Protein AF-A0A0E9MRH5-F1 (afdb_monomer)

Mean predicted aligned error: 3.76 Å

Structure (mmCIF, N/CA/C/O backbone):
data_AF-A0A0E9MRH5-F1
#
_entry.id   AF-A0A0E9MRH5-F1
#
loop_
_atom_site.group_PDB
_atom_site.id
_atom_site.type_symbol
_atom_site.label_atom_id
_atom_site.label_alt_id
_atom_site.label_comp_id
_atom_site.label_asym_id
_atom_site.label_entity_id
_atom_site.label_seq_id
_atom_site.pdbx_PDB_ins_code
_atom_site.Cartn_x
_atom_site.Cartn_y
_atom_site.Cartn_z
_atom_site.occupancy
_atom_site.B_iso_or_equiv
_atom_site.auth_seq_id
_atom_site.auth_comp_id
_atom_site.auth_asym_id
_atom_site.auth_atom_id
_atom_site.pdbx_PDB_model_num
ATOM 1 N N . MET A 1 1 ? -25.242 -16.483 -14.473 1.00 78.94 1 MET A N 1
ATOM 2 C CA . MET A 1 1 ? -24.548 -15.185 -14.312 1.00 78.94 1 MET A CA 1
ATOM 3 C C . MET A 1 1 ? -24.365 -14.800 -12.841 1.00 78.94 1 MET A C 1
ATOM 5 O O . MET A 1 1 ? -23.229 -14.770 -12.397 1.00 78.94 1 MET A O 1
ATOM 9 N N . ALA A 1 2 ? -25.432 -14.619 -12.047 1.00 89.50 2 ALA A N 1
ATOM 10 C CA . ALA A 1 2 ? -25.318 -14.214 -10.633 1.00 89.50 2 ALA A CA 1
ATOM 11 C C . ALA A 1 2 ? -24.448 -15.148 -9.758 1.00 89.50 2 ALA A C 1
ATOM 13 O O . ALA A 1 2 ? -23.593 -14.675 -9.018 1.00 89.50 2 ALA A O 1
ATOM 14 N N . LYS A 1 3 ? -24.589 -16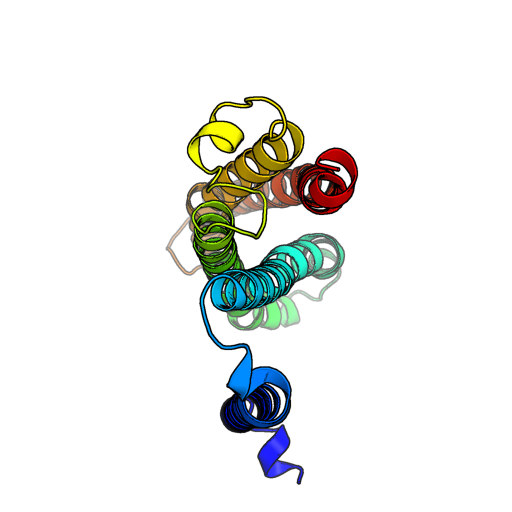.477 -9.906 1.00 92.44 3 LYS A N 1
ATOM 15 C CA . LYS A 1 3 ? -23.774 -17.464 -9.164 1.00 92.44 3 LYS A CA 1
ATOM 16 C C . LYS A 1 3 ? -22.264 -17.346 -9.425 1.00 92.44 3 LYS A C 1
ATOM 18 O O . LYS A 1 3 ? -21.478 -17.647 -8.538 1.00 92.44 3 LYS A O 1
ATOM 23 N N . PHE A 1 4 ? -21.868 -16.922 -10.628 1.00 93.62 4 PHE A N 1
ATOM 24 C CA . PHE A 1 4 ? -20.460 -16.729 -10.978 1.00 93.62 4 PHE A CA 1
ATOM 25 C C . PHE A 1 4 ? -19.898 -15.485 -10.285 1.00 93.62 4 PHE A C 1
ATOM 27 O O . PHE A 1 4 ? -18.922 -15.591 -9.552 1.00 93.62 4 PHE A O 1
ATOM 34 N N . PHE A 1 5 ? -20.561 -14.334 -10.440 1.00 94.06 5 PHE A N 1
ATOM 35 C CA . PHE A 1 5 ? -20.104 -13.072 -9.848 1.00 94.06 5 PHE A CA 1
ATOM 36 C C . PHE A 1 5 ? -20.185 -13.041 -8.315 1.00 94.06 5 PHE A C 1
ATOM 38 O O . PHE A 1 5 ? -19.431 -12.307 -7.685 1.00 94.06 5 PHE A O 1
ATOM 45 N N . ALA A 1 6 ? -21.031 -13.874 -7.702 1.00 92.94 6 ALA A N 1
ATOM 46 C CA . ALA A 1 6 ? -21.035 -14.080 -6.253 1.00 92.94 6 ALA A CA 1
ATOM 47 C C . ALA A 1 6 ? -19.803 -14.860 -5.741 1.00 92.94 6 ALA A C 1
ATOM 49 O O . ALA A 1 6 ? -19.492 -14.810 -4.553 1.00 92.94 6 ALA A O 1
ATOM 50 N N . ASN A 1 7 ? -19.092 -15.584 -6.613 1.00 94.19 7 ASN A N 1
ATOM 51 C CA . ASN A 1 7 ? -17.892 -16.332 -6.259 1.00 94.19 7 ASN A CA 1
ATOM 52 C C . ASN A 1 7 ? -16.637 -15.566 -6.695 1.00 94.19 7 ASN A C 1
ATOM 54 O O . ASN A 1 7 ? -16.142 -15.731 -7.810 1.00 94.19 7 ASN A O 1
ATOM 58 N N . LEU A 1 8 ? -16.076 -14.777 -5.776 1.00 92.00 8 LEU A N 1
ATOM 59 C CA . LEU A 1 8 ? -14.877 -13.978 -6.038 1.00 92.00 8 LEU A CA 1
ATOM 60 C C . LEU A 1 8 ? -13.698 -14.815 -6.565 1.00 92.00 8 LEU A C 1
ATOM 62 O O . LEU A 1 8 ? -12.973 -14.353 -7.439 1.00 92.00 8 LEU A O 1
ATOM 66 N N . LYS A 1 9 ? -13.516 -16.056 -6.093 1.00 94.12 9 LYS A N 1
ATOM 67 C CA . LYS A 1 9 ? -12.422 -16.924 -6.565 1.00 94.12 9 LYS A CA 1
ATOM 68 C C . LYS A 1 9 ? -12.591 -17.279 -8.040 1.00 94.12 9 LYS A C 1
ATOM 70 O O . LYS A 1 9 ? -11.617 -17.252 -8.784 1.00 94.12 9 LYS A O 1
ATOM 75 N N . ALA A 1 10 ? -13.820 -17.578 -8.460 1.00 94.94 10 ALA A N 1
ATOM 76 C CA . ALA A 1 10 ? -14.126 -17.856 -9.859 1.00 94.94 10 ALA A CA 1
ATOM 77 C C . ALA A 1 10 ? -13.921 -16.611 -10.734 1.00 94.94 10 ALA A C 1
ATOM 79 O O . ALA A 1 10 ? -13.324 -16.712 -11.804 1.00 94.94 10 ALA A O 1
ATOM 80 N N . VAL A 1 11 ? -14.349 -15.438 -10.254 1.00 96.44 11 VAL A N 1
ATOM 81 C CA . VAL A 1 11 ? -14.124 -14.157 -10.943 1.00 96.44 11 VAL A CA 1
ATOM 82 C C . VAL A 1 11 ? -12.631 -13.892 -11.117 1.00 96.44 11 VAL A C 1
ATOM 84 O O . VAL A 1 11 ? -12.191 -13.638 -12.232 1.00 96.44 11 VAL A O 1
ATOM 87 N N . ILE A 1 12 ? -11.836 -14.019 -10.050 1.00 94.88 12 ILE A N 1
ATOM 88 C CA . ILE A 1 12 ? -10.380 -13.834 -10.109 1.00 94.88 12 ILE A CA 1
ATOM 89 C C . ILE A 1 12 ? -9.740 -14.842 -11.066 1.00 94.88 12 ILE A C 1
ATOM 91 O O . ILE A 1 12 ? -8.911 -14.445 -11.880 1.00 94.88 12 ILE A O 1
ATOM 95 N N . ALA A 1 13 ? -10.129 -16.119 -11.015 1.00 95.75 13 ALA A N 1
ATOM 96 C CA . ALA A 1 13 ? -9.582 -17.141 -11.904 1.00 95.75 13 ALA A CA 1
ATOM 97 C C . ALA A 1 13 ? -9.816 -16.791 -13.381 1.00 95.75 13 ALA A C 1
ATOM 99 O O . ALA A 1 13 ? -8.880 -16.825 -14.178 1.00 95.75 13 ALA A O 1
ATOM 100 N N . VAL A 1 14 ? -11.036 -16.379 -13.738 1.00 97.12 14 VAL A N 1
ATOM 101 C CA . VAL A 1 14 ? -11.345 -15.926 -15.101 1.00 97.12 14 VAL A CA 1
ATOM 102 C C . VAL A 1 14 ? -10.572 -14.656 -15.451 1.00 97.12 14 VAL A C 1
ATOM 104 O O . VAL A 1 14 ? -10.021 -14.584 -16.543 1.00 97.12 14 VAL A O 1
ATOM 107 N N . SER A 1 15 ? -10.455 -13.687 -14.540 1.00 95.94 15 SER A N 1
ATOM 108 C CA . SER A 1 15 ? -9.651 -12.478 -14.769 1.00 95.94 15 SER A CA 1
ATOM 109 C C . SER A 1 15 ? -8.179 -12.795 -15.045 1.00 95.94 15 SER A C 1
ATOM 111 O O . SER A 1 15 ? -7.579 -12.173 -15.917 1.00 95.94 15 SER A O 1
ATOM 113 N N . VAL A 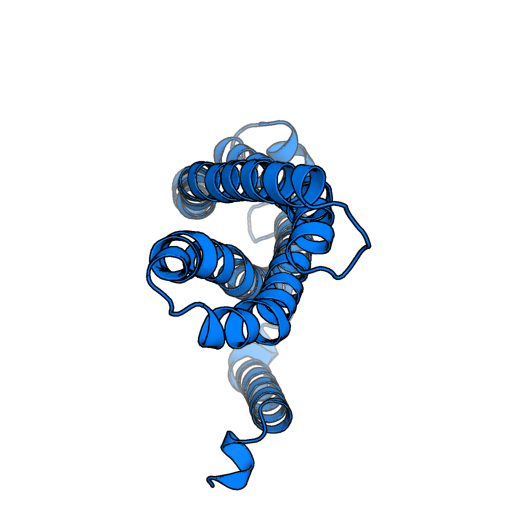1 16 ? -7.595 -13.783 -14.358 1.00 96.31 16 VAL A N 1
ATOM 114 C CA . VAL A 1 16 ? -6.219 -14.237 -14.622 1.00 96.31 16 VAL A CA 1
ATOM 115 C C . VAL A 1 16 ? -6.122 -14.934 -15.978 1.00 96.31 16 VAL A C 1
ATOM 117 O O . VAL A 1 16 ? -5.195 -14.655 -16.730 1.00 96.31 16 VAL A O 1
ATOM 120 N N . VAL A 1 17 ? -7.080 -15.795 -16.335 1.00 97.75 17 VAL A N 1
ATOM 121 C CA . VAL A 1 17 ? -7.110 -16.426 -17.666 1.00 97.75 17 VAL A CA 1
ATOM 122 C C . VAL A 1 17 ? -7.213 -15.369 -18.767 1.00 97.75 17 VAL A C 1
ATOM 124 O O . VAL A 1 17 ? -6.467 -15.428 -19.739 1.00 97.75 17 VAL A O 1
ATOM 127 N N . LEU A 1 18 ? -8.078 -14.366 -18.601 1.00 97.69 18 LEU A N 1
ATOM 128 C CA . LEU A 1 18 ? -8.201 -13.249 -19.537 1.00 97.69 18 LEU A CA 1
ATOM 129 C C . LEU A 1 18 ? -6.902 -12.446 -19.640 1.00 97.69 18 LEU A C 1
ATOM 131 O O . LEU A 1 18 ? -6.487 -12.126 -20.750 1.00 97.69 18 LEU A O 1
ATOM 135 N N . LEU A 1 19 ? -6.231 -12.170 -18.518 1.00 96.00 19 LEU A N 1
ATOM 136 C CA . LEU A 1 19 ? -4.913 -11.534 -18.516 1.00 96.00 19 LEU A CA 1
ATOM 137 C C . LEU A 1 19 ? -3.907 -12.351 -19.338 1.00 96.00 19 LEU A C 1
ATOM 139 O O . LEU A 1 19 ? -3.249 -11.796 -20.212 1.00 96.00 19 LEU A O 1
ATOM 143 N N . VAL A 1 20 ? -3.825 -13.664 -19.108 1.00 95.88 20 VAL A N 1
ATOM 144 C CA . VAL A 1 20 ? -2.933 -14.565 -19.853 1.00 95.88 20 VAL A CA 1
ATOM 145 C C . VAL A 1 20 ? -3.262 -14.548 -21.348 1.00 95.88 20 VAL A C 1
ATOM 147 O O . VAL A 1 20 ? -2.357 -14.413 -22.167 1.00 95.88 20 VAL A O 1
ATOM 150 N N . ILE A 1 21 ? -4.541 -14.609 -21.724 1.00 97.50 21 ILE A N 1
ATOM 151 C CA . ILE A 1 21 ?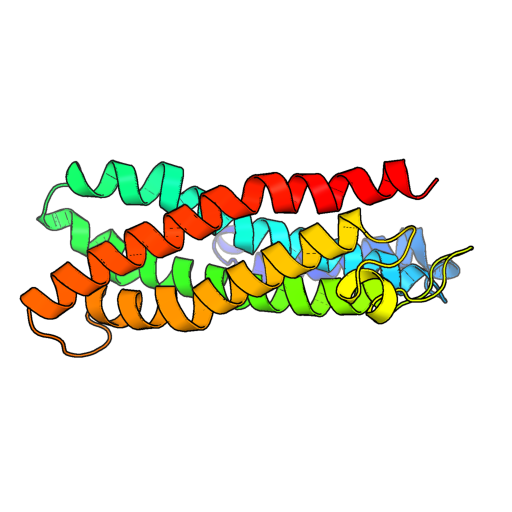 -4.968 -14.520 -23.127 1.00 97.50 21 ILE A CA 1
ATOM 152 C C . ILE A 1 21 ? -4.519 -13.194 -23.743 1.00 97.50 21 ILE A C 1
ATOM 154 O O . ILE A 1 21 ? -3.888 -13.207 -24.795 1.00 97.50 21 ILE A O 1
ATOM 158 N N . VAL A 1 22 ? -4.786 -12.059 -23.093 1.00 96.12 22 VAL A N 1
ATOM 159 C CA . VAL A 1 22 ? -4.359 -10.732 -23.572 1.00 96.12 22 VAL A CA 1
ATOM 160 C C . VAL A 1 22 ? -2.846 -10.691 -23.764 1.00 96.12 22 VAL A C 1
ATOM 162 O O . VAL A 1 22 ? -2.365 -10.237 -24.801 1.00 96.12 22 VAL A O 1
ATOM 165 N N . MET A 1 23 ? -2.095 -11.218 -22.798 1.00 94.81 23 MET A N 1
ATOM 166 C CA . MET A 1 23 ? -0.644 -11.301 -22.864 1.00 94.81 23 MET A CA 1
ATOM 167 C C . MET A 1 23 ? -0.186 -12.112 -24.090 1.00 94.81 23 MET A C 1
ATOM 169 O O . MET A 1 23 ? 0.590 -11.599 -24.891 1.00 94.81 23 MET A O 1
ATOM 173 N N . PHE A 1 24 ? -0.678 -13.335 -24.297 1.00 94.94 24 PHE A N 1
ATOM 174 C CA . PHE A 1 24 ? -0.247 -14.177 -25.423 1.00 94.94 24 PHE A CA 1
ATOM 175 C C . PHE A 1 24 ? -0.773 -13.709 -26.784 1.00 94.94 24 PHE A C 1
ATOM 177 O O . PHE A 1 24 ? -0.086 -13.866 -27.789 1.00 94.94 24 PHE A O 1
ATOM 184 N N . VAL A 1 25 ? -1.965 -13.121 -26.850 1.00 96.56 25 VAL A N 1
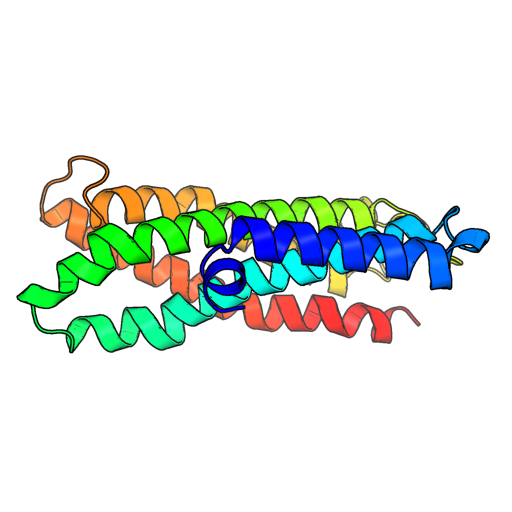ATOM 185 C CA . VAL A 1 25 ? -2.542 -12.648 -28.116 1.00 96.56 25 VAL A CA 1
ATOM 186 C C . VAL A 1 25 ? -1.869 -11.357 -28.576 1.00 96.56 25 VAL A C 1
ATOM 188 O O . VAL A 1 25 ? -1.550 -11.232 -29.755 1.00 96.56 25 VAL A O 1
ATOM 191 N N . LEU A 1 26 ? -1.625 -10.409 -27.665 1.00 94.94 26 LEU A N 1
ATOM 192 C CA . LEU A 1 26 ? -1.123 -9.079 -28.027 1.00 94.94 26 LEU A CA 1
ATOM 193 C C . LEU A 1 26 ? 0.392 -8.931 -27.875 1.00 94.94 26 LEU A C 1
ATOM 195 O O . LEU A 1 26 ? 0.993 -8.120 -28.574 1.00 94.94 26 LEU A O 1
ATOM 199 N N . HIS A 1 27 ? 1.022 -9.678 -26.964 1.00 93.62 27 HIS A N 1
ATOM 200 C CA . HIS A 1 27 ? 2.423 -9.468 -26.590 1.00 93.62 27 HIS A CA 1
ATOM 201 C C . HIS A 1 27 ? 3.334 -10.680 -26.829 1.00 93.62 27 HIS A C 1
ATOM 203 O O . HIS A 1 27 ? 4.509 -10.582 -26.486 1.00 93.62 27 HIS A O 1
ATOM 209 N N . ARG A 1 28 ? 2.851 -11.795 -27.409 1.00 92.44 28 ARG A N 1
ATOM 210 C CA . ARG A 1 28 ? 3.623 -13.052 -27.597 1.00 92.44 28 ARG A CA 1
ATOM 211 C C . ARG A 1 28 ? 5.073 -12.842 -28.026 1.00 92.44 28 ARG A C 1
ATOM 213 O O . ARG A 1 28 ? 5.986 -13.284 -27.340 1.00 92.44 28 ARG A O 1
ATOM 220 N N . ASP A 1 29 ? 5.285 -12.116 -29.118 1.00 91.75 29 ASP A N 1
ATOM 221 C CA . ASP A 1 29 ? 6.609 -11.958 -29.732 1.00 91.75 29 ASP A CA 1
ATOM 222 C C . ASP A 1 29 ? 7.482 -10.926 -28.986 1.00 91.75 29 ASP A C 1
ATOM 224 O O . ASP A 1 29 ? 8.626 -10.673 -29.357 1.00 91.75 29 ASP A O 1
ATOM 228 N N . LYS A 1 30 ? 6.933 -10.304 -27.935 1.00 89.50 30 LYS A N 1
ATOM 229 C CA . LYS A 1 30 ? 7.586 -9.324 -27.064 1.00 89.50 30 LYS A CA 1
ATOM 230 C C . LYS A 1 30 ? 7.847 -9.861 -25.656 1.00 89.50 30 LYS A C 1
ATOM 232 O O . LYS A 1 30 ? 8.431 -9.131 -24.872 1.00 89.50 30 LYS A O 1
ATOM 237 N N . MET A 1 31 ? 7.462 -11.099 -25.323 1.00 89.12 31 MET A N 1
ATOM 238 C CA . MET A 1 31 ? 7.651 -11.715 -23.992 1.00 89.12 31 MET A CA 1
ATOM 239 C C . MET A 1 31 ? 9.102 -12.130 -23.692 1.00 89.12 31 MET A C 1
ATOM 241 O O . MET A 1 31 ? 9.379 -13.242 -23.242 1.00 89.12 31 MET A O 1
ATOM 245 N N . VAL A 1 32 ? 10.056 -11.244 -23.945 1.00 84.38 32 VAL A N 1
ATOM 246 C CA . VAL A 1 32 ? 11.488 -11.474 -23.743 1.00 84.38 32 VAL A CA 1
ATOM 247 C C . VAL A 1 32 ? 12.114 -10.258 -23.068 1.00 84.38 32 VAL A C 1
ATOM 249 O O . VAL A 1 32 ? 11.552 -9.167 -23.106 1.00 84.38 32 VAL A O 1
ATOM 252 N N . GLY A 1 33 ? 13.272 -10.450 -22.432 1.00 83.31 33 GLY A N 1
ATOM 253 C CA . GLY A 1 33 ? 14.055 -9.357 -21.853 1.00 83.31 33 GLY A CA 1
ATOM 254 C C . GLY A 1 33 ? 13.269 -8.475 -20.875 1.00 83.31 33 GLY A C 1
ATOM 255 O O . GLY A 1 33 ? 12.782 -8.940 -19.843 1.00 83.31 33 GLY A O 1
ATOM 256 N N . ASP A 1 34 ? 13.162 -7.193 -21.213 1.00 83.69 34 ASP A N 1
ATOM 257 C CA . ASP A 1 34 ? 12.590 -6.111 -20.407 1.00 83.69 34 ASP A CA 1
ATOM 258 C C . ASP A 1 34 ? 11.063 -6.176 -20.238 1.00 83.69 34 ASP A C 1
ATOM 260 O O . ASP A 1 34 ? 10.510 -5.510 -19.359 1.00 83.69 34 ASP A O 1
ATOM 264 N N . TYR A 1 35 ? 10.369 -7.028 -20.997 1.00 89.94 35 TYR A N 1
ATOM 265 C CA . TYR A 1 35 ? 8.936 -7.280 -20.827 1.00 89.94 35 TYR A CA 1
ATOM 266 C C . TYR A 1 35 ? 8.561 -7.619 -19.383 1.00 89.94 35 TYR A C 1
ATOM 268 O O . TYR A 1 35 ? 7.574 -7.117 -18.836 1.00 89.94 35 TYR A O 1
ATOM 276 N N . TRP A 1 36 ? 9.376 -8.456 -18.742 1.00 89.19 36 TRP A N 1
ATOM 277 C CA . TRP A 1 36 ? 9.108 -8.929 -17.391 1.00 89.19 36 TRP A CA 1
ATOM 278 C C . TRP A 1 36 ? 9.200 -7.806 -16.360 1.00 89.19 36 TRP A C 1
ATOM 280 O O . TRP A 1 36 ? 8.412 -7.801 -15.417 1.00 89.19 36 TRP A O 1
ATOM 290 N N . ARG A 1 37 ? 10.047 -6.791 -16.578 1.00 92.50 37 ARG A N 1
ATOM 291 C CA . ARG A 1 37 ? 10.052 -5.578 -15.748 1.00 92.50 37 ARG A CA 1
ATOM 292 C C . ARG A 1 37 ? 8.696 -4.873 -15.797 1.00 92.50 37 ARG A C 1
ATOM 294 O O . ARG A 1 37 ? 8.150 -4.546 -14.746 1.00 92.50 37 ARG A O 1
ATOM 301 N N . SER A 1 38 ? 8.132 -4.665 -16.989 1.00 92.19 38 SER A N 1
ATOM 302 C CA . SER A 1 38 ? 6.803 -4.048 -17.150 1.00 92.19 38 SER A CA 1
ATOM 303 C C . SER A 1 38 ? 5.701 -4.871 -16.492 1.00 92.19 38 SER A C 1
ATOM 305 O O . SER A 1 38 ? 4.804 -4.317 -15.858 1.00 92.19 38 SER A O 1
ATOM 307 N N . PHE A 1 39 ? 5.783 -6.198 -16.590 1.00 94.00 39 PHE A N 1
ATOM 308 C CA . PHE A 1 39 ? 4.852 -7.090 -15.907 1.00 94.00 39 PHE A CA 1
ATOM 309 C C . PHE A 1 39 ? 4.944 -6.954 -14.379 1.00 94.00 39 PHE A C 1
ATOM 311 O O . PHE A 1 39 ? 3.922 -6.803 -13.710 1.00 94.00 39 PHE A O 1
ATOM 318 N N . PHE A 1 40 ? 6.152 -6.918 -13.811 1.00 96.00 40 PHE A N 1
ATOM 319 C CA . PHE A 1 40 ? 6.330 -6.679 -12.376 1.00 96.00 40 PHE A CA 1
ATOM 320 C C . PHE A 1 40 ? 5.925 -5.266 -11.952 1.00 96.00 40 PHE A C 1
ATOM 322 O O . PHE A 1 40 ? 5.395 -5.108 -10.855 1.00 96.00 40 PHE A O 1
ATOM 329 N N . LEU A 1 41 ? 6.080 -4.256 -12.813 1.00 95.44 41 LEU A N 1
ATOM 330 C CA . LEU A 1 41 ? 5.558 -2.911 -12.566 1.00 95.44 41 LEU A CA 1
ATOM 331 C C . LEU A 1 41 ? 4.028 -2.914 -12.507 1.00 95.44 41 LEU A C 1
ATOM 333 O O . LEU A 1 41 ? 3.448 -2.306 -11.611 1.00 95.44 41 LEU A O 1
ATOM 337 N N . PHE A 1 42 ? 3.365 -3.649 -13.397 1.00 96.69 42 PHE A N 1
ATOM 338 C CA . PHE A 1 42 ? 1.923 -3.869 -13.318 1.00 96.69 42 PHE A CA 1
ATOM 339 C C . PHE A 1 42 ? 1.524 -4.530 -11.988 1.00 96.69 42 PHE A C 1
ATOM 341 O O . PHE A 1 42 ? 0.630 -4.035 -11.298 1.00 96.69 42 PHE A O 1
ATOM 348 N N . LEU A 1 43 ? 2.222 -5.593 -11.571 1.00 97.88 43 LEU A N 1
ATOM 349 C CA . LEU A 1 43 ? 1.970 -6.240 -10.278 1.00 97.88 43 LEU A CA 1
ATOM 350 C C . LEU A 1 43 ? 2.243 -5.310 -9.087 1.00 97.88 43 LEU A C 1
ATOM 352 O O . LEU A 1 43 ? 1.519 -5.373 -8.091 1.00 97.88 43 LEU A O 1
ATOM 356 N N . HIS A 1 44 ? 3.253 -4.447 -9.191 1.00 98.31 44 HIS A N 1
ATOM 357 C CA . HIS A 1 44 ? 3.571 -3.425 -8.200 1.00 98.31 44 HIS A CA 1
ATOM 358 C C . HIS A 1 44 ? 2.442 -2.410 -8.061 1.00 98.31 44 HIS A C 1
ATOM 360 O O . HIS A 1 44 ? 2.010 -2.131 -6.944 1.00 98.31 44 HIS A O 1
ATOM 366 N N . VAL A 1 45 ? 1.897 -1.925 -9.179 1.00 98.12 45 VAL A N 1
ATOM 367 C CA . VAL A 1 45 ? 0.746 -1.015 -9.181 1.00 98.12 45 VAL A CA 1
ATOM 368 C C . VAL A 1 45 ? -0.479 -1.683 -8.556 1.00 98.12 45 VAL A C 1
ATOM 370 O O . VAL A 1 45 ? -1.118 -1.079 -7.696 1.00 98.12 45 VAL A O 1
ATOM 373 N N . LEU A 1 46 ? -0.780 -2.940 -8.901 1.00 97.94 46 LEU A N 1
ATOM 374 C CA . LEU A 1 46 ? -1.881 -3.684 -8.272 1.00 97.94 46 LEU A CA 1
ATOM 375 C C . LEU A 1 46 ? -1.706 -3.814 -6.752 1.00 97.94 46 LEU A C 1
ATOM 377 O O . LEU A 1 46 ? -2.656 -3.604 -5.994 1.00 97.94 46 LEU A O 1
ATOM 381 N N . GLY A 1 47 ? -0.487 -4.121 -6.301 1.00 98.44 47 GLY A N 1
ATOM 382 C CA . GLY A 1 47 ? -0.138 -4.142 -4.882 1.00 98.44 47 GLY A CA 1
ATOM 383 C C . GLY A 1 47 ? -0.339 -2.792 -4.209 1.00 98.44 47 GLY A C 1
ATOM 384 O O . GLY A 1 47 ? -0.976 -2.716 -3.157 1.00 98.44 47 GLY A O 1
ATOM 385 N N . GLY A 1 48 ? 0.172 -1.731 -4.836 1.00 98.44 48 GLY A N 1
ATOM 386 C CA . GLY A 1 48 ? 0.088 -0.365 -4.336 1.00 98.44 48 GLY A CA 1
ATOM 387 C C . GLY A 1 48 ? -1.357 0.101 -4.193 1.00 98.44 48 GLY A C 1
ATOM 388 O O . GLY A 1 48 ? -1.702 0.697 -3.174 1.00 98.44 48 GLY A O 1
ATOM 389 N N . ILE A 1 49 ? -2.225 -0.248 -5.151 1.00 98.50 49 ILE A N 1
ATOM 390 C CA . ILE A 1 49 ? -3.671 0.005 -5.077 1.00 98.50 49 ILE A CA 1
ATOM 391 C C . ILE A 1 49 ? -4.275 -0.701 -3.863 1.00 98.50 49 ILE A C 1
ATOM 393 O O . ILE A 1 49 ? -4.980 -0.064 -3.083 1.00 98.50 49 ILE A O 1
ATOM 397 N N . MET A 1 50 ? -3.987 -1.991 -3.667 1.00 98.44 50 MET A N 1
ATOM 398 C CA . MET A 1 50 ? -4.504 -2.734 -2.514 1.00 98.44 50 MET A CA 1
ATOM 399 C C . MET A 1 50 ? -4.015 -2.126 -1.193 1.00 98.44 50 MET A C 1
ATOM 401 O O . MET A 1 50 ? -4.799 -1.888 -0.275 1.00 98.44 50 MET A O 1
ATOM 405 N N . TRP A 1 51 ? -2.719 -1.837 -1.094 1.00 98.75 51 TRP A N 1
ATOM 406 C CA . TRP A 1 51 ? -2.103 -1.331 0.124 1.00 98.75 51 TRP A CA 1
ATOM 407 C C . TRP A 1 51 ? -2.563 0.088 0.471 1.00 98.75 51 TRP A C 1
ATOM 409 O O . TRP A 1 51 ? -3.120 0.317 1.549 1.00 98.75 51 TRP A O 1
ATOM 419 N N . ILE A 1 52 ? -2.342 1.047 -0.426 1.00 98.62 52 ILE A N 1
ATOM 420 C CA . ILE A 1 52 ? -2.645 2.459 -0.174 1.00 98.62 52 ILE A CA 1
ATOM 421 C C . ILE A 1 52 ? -4.155 2.712 -0.235 1.00 98.62 52 ILE A C 1
ATOM 423 O O . ILE A 1 52 ? -4.671 3.502 0.553 1.00 98.62 52 ILE A O 1
ATOM 427 N N . GLY A 1 53 ? -4.895 1.977 -1.069 1.00 98.62 53 GLY A N 1
ATOM 428 C CA . GLY A 1 53 ? -6.356 2.025 -1.077 1.00 98.62 53 GLY A CA 1
ATOM 429 C C . GLY A 1 53 ? -6.953 1.639 0.277 1.00 98.62 53 GLY A C 1
ATOM 430 O O . GLY A 1 53 ? -7.798 2.363 0.804 1.00 98.62 53 GLY A O 1
ATOM 431 N N . LEU A 1 54 ? -6.464 0.562 0.903 1.00 98.69 54 LEU A N 1
ATOM 432 C CA . LEU A 1 54 ? -6.913 0.168 2.244 1.00 98.69 54 LEU A CA 1
ATOM 433 C C . LEU A 1 54 ? -6.443 1.140 3.332 1.00 98.69 54 LEU A C 1
ATOM 435 O O . LEU A 1 54 ? -7.212 1.440 4.245 1.00 98.69 54 LEU A O 1
ATOM 439 N N . LEU A 1 55 ? -5.231 1.698 3.220 1.00 98.62 55 LEU A N 1
ATOM 440 C CA . LEU A 1 55 ? -4.779 2.780 4.104 1.00 98.62 55 LEU A CA 1
ATOM 441 C C . LEU A 1 55 ? -5.771 3.949 4.098 1.00 98.62 55 LEU A C 1
ATOM 443 O O . LEU A 1 55 ? -6.127 4.474 5.160 1.00 98.62 55 LEU A O 1
ATOM 447 N N . TYR A 1 56 ? -6.221 4.350 2.908 1.00 98.69 56 TYR A N 1
ATOM 448 C CA . TYR A 1 56 ? -7.151 5.459 2.749 1.00 98.69 56 TYR A CA 1
ATOM 449 C C . TYR A 1 56 ? -8.558 5.085 3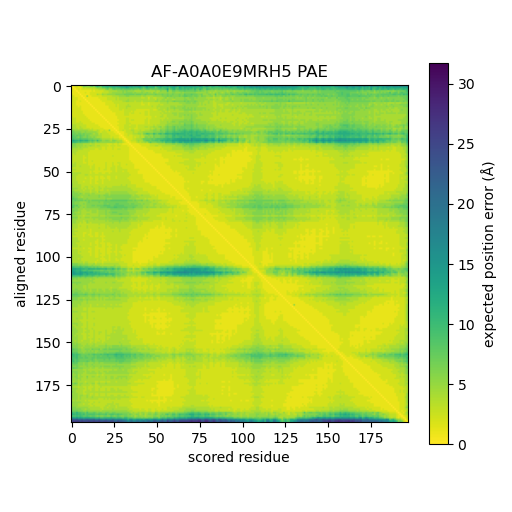.202 1.00 98.69 56 TYR A C 1
ATOM 451 O O . TYR A 1 56 ? -9.186 5.856 3.924 1.00 98.69 56 TYR A O 1
ATOM 459 N N . TYR A 1 57 ? -9.022 3.871 2.917 1.00 98.44 57 TYR A N 1
ATOM 460 C CA . TYR A 1 57 ? -10.258 3.360 3.503 1.00 98.44 57 TYR A CA 1
ATOM 461 C C . TYR A 1 57 ? -10.250 3.475 5.038 1.00 98.44 57 TYR A C 1
ATOM 463 O O . TYR A 1 57 ? -11.189 4.019 5.624 1.00 98.44 57 TYR A O 1
ATOM 471 N N . PHE A 1 58 ? -9.170 3.057 5.706 1.00 97.75 58 PHE A N 1
ATOM 472 C CA . PHE A 1 58 ? -9.091 3.144 7.164 1.00 97.75 58 PHE A CA 1
ATOM 473 C C . PHE A 1 58 ? -9.122 4.579 7.688 1.00 97.75 58 PHE A C 1
ATOM 475 O O . PHE A 1 58 ? -9.796 4.837 8.688 1.00 97.75 58 PHE A O 1
ATOM 482 N N . ASN A 1 59 ? -8.396 5.503 7.058 1.00 98.31 59 ASN A N 1
ATOM 483 C CA . ASN A 1 59 ? -8.198 6.852 7.597 1.00 98.31 59 ASN A CA 1
ATOM 484 C C . ASN A 1 59 ? -9.267 7.858 7.164 1.00 98.31 59 ASN A C 1
ATOM 486 O O . ASN A 1 59 ? -9.596 8.746 7.947 1.00 98.31 59 ASN A O 1
ATOM 490 N N . PHE A 1 60 ? -9.831 7.706 5.966 1.00 98.06 60 PHE A N 1
ATOM 491 C CA . PHE A 1 60 ? -10.832 8.625 5.422 1.00 98.06 60 PHE A CA 1
ATOM 492 C C . PHE A 1 60 ? -12.267 8.123 5.608 1.00 98.06 60 PHE A C 1
ATOM 494 O O . PHE A 1 60 ? -13.181 8.941 5.654 1.00 98.06 60 PHE A O 1
ATOM 501 N N . VAL A 1 61 ? -12.481 6.808 5.751 1.00 97.69 61 VAL A N 1
ATOM 502 C CA . VAL A 1 61 ? -13.830 6.222 5.839 1.00 97.69 61 VAL A CA 1
ATOM 503 C C . VAL A 1 61 ? -14.071 5.547 7.185 1.00 97.69 61 VAL A C 1
ATOM 505 O O . VAL A 1 61 ? -14.876 6.036 7.975 1.00 97.69 61 VAL A O 1
ATOM 508 N N . GLN A 1 62 ? -13.373 4.445 7.479 1.00 95.75 62 GLN A N 1
ATOM 509 C CA . GLN A 1 62 ? -13.688 3.604 8.638 1.00 95.75 62 GLN A CA 1
ATOM 510 C C . GLN A 1 62 ? -13.455 4.341 9.965 1.00 95.75 62 GLN A C 1
ATOM 512 O O . GLN A 1 62 ? -14.362 4.459 10.782 1.00 95.75 62 GLN A O 1
ATOM 517 N N . THR A 1 63 ? -12.253 4.861 10.208 1.00 94.62 63 THR A N 1
ATOM 518 C CA . THR A 1 63 ? -11.922 5.479 11.504 1.00 94.62 63 THR A CA 1
ATOM 519 C C . THR A 1 63 ? -12.792 6.703 11.823 1.00 94.62 63 THR A C 1
ATOM 521 O O . THR A 1 63 ? -13.294 6.770 12.945 1.00 94.62 63 THR A O 1
ATOM 524 N N . PRO A 1 64 ? -13.036 7.646 10.887 1.00 96.25 64 PRO A N 1
ATOM 525 C CA . PRO A 1 64 ? -13.898 8.800 11.151 1.00 96.25 64 PRO A CA 1
ATOM 526 C C . PRO A 1 64 ? -15.364 8.442 11.418 1.00 96.25 64 PRO A C 1
ATOM 528 O O . PRO A 1 64 ? -16.027 9.153 12.172 1.00 96.25 64 PRO A O 1
ATOM 531 N N . ILE A 1 65 ? -15.882 7.358 10.823 1.00 95.62 65 ILE A N 1
ATOM 532 C CA . ILE A 1 65 ? -17.286 6.970 11.009 1.00 95.62 65 ILE A CA 1
ATOM 533 C C . ILE A 1 65 ? -17.517 6.166 12.292 1.00 95.62 65 ILE A C 1
ATOM 535 O O . ILE A 1 65 ? -18.574 6.308 12.901 1.00 95.62 65 ILE A O 1
ATOM 539 N N . MET A 1 66 ? -16.541 5.374 12.759 1.00 94.00 66 MET A N 1
ATOM 540 C CA . MET A 1 66 ? -16.695 4.478 13.921 1.00 94.00 66 MET A CA 1
ATOM 541 C C . MET A 1 66 ? -17.266 5.123 15.203 1.00 94.00 66 MET A C 1
ATOM 543 O O . MET A 1 66 ? -18.049 4.454 15.882 1.00 94.00 66 MET A O 1
ATOM 547 N N . PRO A 1 67 ? -16.945 6.382 15.571 1.00 93.94 67 PRO A N 1
ATOM 548 C CA . PRO A 1 67 ? -17.560 7.042 16.725 1.00 93.94 67 PRO A CA 1
ATOM 549 C C . PRO A 1 67 ? -19.075 7.237 16.589 1.00 93.94 67 PRO A C 1
ATOM 551 O O . PRO A 1 67 ? -19.777 7.220 17.595 1.00 93.94 67 PRO A O 1
ATOM 554 N N . ARG A 1 68 ? -19.573 7.392 15.355 1.00 95.44 68 ARG A N 1
ATOM 555 C CA . ARG A 1 68 ? -20.989 7.618 15.021 1.00 95.44 68 ARG A CA 1
ATOM 556 C C . ARG A 1 68 ? -21.783 6.321 14.837 1.00 95.44 68 ARG A C 1
ATOM 558 O O . ARG A 1 68 ? -23.002 6.377 14.728 1.00 95.44 68 ARG A O 1
ATOM 565 N N . VAL A 1 69 ? -21.113 5.170 14.767 1.00 95.44 69 VAL A N 1
ATOM 566 C CA . VAL A 1 69 ? -21.762 3.860 14.612 1.00 95.44 69 VAL A CA 1
ATOM 567 C C . VAL A 1 69 ? -22.397 3.441 15.950 1.00 95.44 69 VAL A C 1
ATOM 569 O O . VAL A 1 69 ? -21.692 3.472 16.964 1.00 95.44 69 VAL A O 1
ATOM 572 N N . PRO A 1 70 ? -23.678 3.019 15.980 1.00 96.56 70 PRO A N 1
ATOM 573 C CA . PRO A 1 70 ? -24.319 2.467 17.177 1.00 96.56 70 PRO A CA 1
ATOM 574 C C . PRO A 1 70 ? -23.520 1.310 17.791 1.00 96.56 70 PRO A C 1
ATOM 576 O O . PRO A 1 70 ? -22.891 0.525 17.074 1.00 96.56 70 PRO A O 1
ATOM 579 N N . ALA A 1 71 ? -23.499 1.212 19.123 1.00 94.56 71 ALA A N 1
ATOM 580 C CA . ALA A 1 71 ? -22.613 0.297 19.850 1.00 94.56 71 ALA A CA 1
ATOM 581 C C . ALA A 1 71 ? -22.837 -1.176 19.470 1.00 94.56 71 ALA A C 1
ATOM 583 O O . ALA A 1 71 ? -21.875 -1.929 19.330 1.00 94.56 71 ALA A O 1
ATOM 584 N N . GLU A 1 72 ? -24.087 -1.552 19.229 1.00 95.69 72 GLU A N 1
ATOM 585 C CA . GLU A 1 72 ? -24.541 -2.868 18.797 1.00 95.69 72 GLU A CA 1
ATOM 586 C C . GLU A 1 72 ? -24.048 -3.257 17.392 1.00 95.69 72 GLU A C 1
ATOM 588 O O . GLU A 1 72 ? -23.881 -4.442 17.109 1.00 95.69 72 GLU A O 1
ATOM 593 N N . LEU A 1 73 ? -23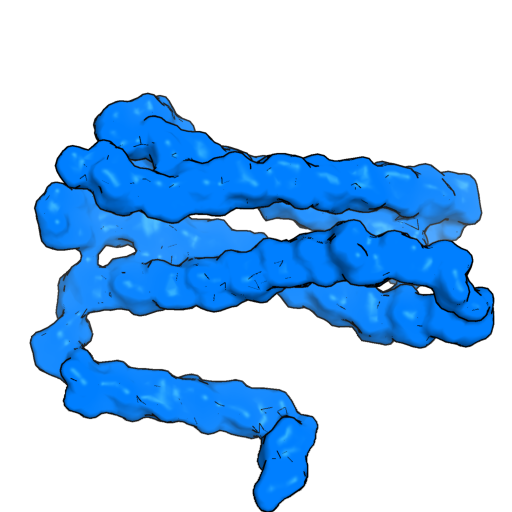.737 -2.280 16.529 1.00 95.62 73 LEU A N 1
ATOM 594 C CA . LEU A 1 73 ? -23.245 -2.517 15.165 1.00 95.62 73 LEU A CA 1
ATOM 595 C C . LEU A 1 73 ? -21.713 -2.538 15.072 1.00 95.62 73 LEU A C 1
ATOM 597 O O . LEU A 1 73 ? -21.158 -3.144 14.151 1.00 95.62 73 LEU A O 1
ATOM 601 N N . LYS A 1 74 ? -21.001 -1.923 16.028 1.00 93.25 74 LYS A N 1
ATOM 602 C CA . LYS A 1 74 ? -19.524 -1.870 16.036 1.00 93.25 74 LYS A CA 1
ATOM 603 C C . LYS A 1 74 ? -18.856 -3.250 15.929 1.00 93.25 74 LYS A C 1
ATOM 605 O O . LYS A 1 74 ? -17.883 -3.343 15.176 1.00 93.25 74 LYS A O 1
ATOM 610 N N . PRO A 1 75 ? -19.348 -4.320 16.596 1.00 93.94 75 PRO A N 1
ATOM 611 C CA . PRO A 1 75 ? -18.791 -5.662 16.447 1.00 93.94 75 PRO A CA 1
ATOM 612 C C . PRO A 1 75 ? -18.829 -6.191 15.013 1.00 93.94 75 PRO A C 1
ATOM 614 O O . PRO A 1 75 ? -17.937 -6.943 14.637 1.00 93.94 75 PRO A O 1
ATOM 617 N N . GLY A 1 76 ? -19.803 -5.780 14.193 1.00 95.25 76 GLY A N 1
ATOM 618 C CA . GLY A 1 76 ? -19.857 -6.144 12.775 1.00 95.25 76 GLY A CA 1
ATOM 619 C C . GLY A 1 76 ? -18.600 -5.694 12.026 1.00 95.25 76 GLY A C 1
ATOM 620 O O . GLY A 1 76 ? -17.991 -6.463 11.283 1.00 95.25 76 GLY A O 1
ATOM 621 N N . VAL A 1 77 ? -18.142 -4.471 12.297 1.00 94.69 77 VAL A N 1
ATOM 622 C CA . VAL A 1 77 ? -16.910 -3.938 11.705 1.00 94.69 77 VAL A CA 1
ATOM 623 C C . VAL A 1 77 ? -15.680 -4.541 12.376 1.00 94.69 77 VAL A C 1
ATOM 625 O O . VAL A 1 77 ? -14.804 -5.059 11.687 1.00 94.69 77 VAL A O 1
ATOM 628 N N . SER A 1 78 ? -15.593 -4.495 13.707 1.00 91.75 78 SER A N 1
ATOM 629 C CA . SER A 1 78 ? -14.364 -4.861 14.420 1.00 91.75 78 SER A CA 1
ATOM 630 C C . SER A 1 78 ? -14.077 -6.364 14.442 1.00 91.75 78 SER A C 1
ATOM 632 O O . SER A 1 78 ? -12.909 -6.737 14.495 1.00 91.75 78 SER A O 1
ATOM 634 N N . LYS A 1 79 ? -15.090 -7.236 14.365 1.00 93.19 79 LYS A N 1
ATOM 635 C CA . LYS A 1 79 ? -14.884 -8.695 14.366 1.00 93.19 79 LYS A CA 1
ATOM 636 C C . LYS A 1 79 ? -14.787 -9.313 12.975 1.00 93.19 79 LYS A C 1
ATOM 638 O O . LYS A 1 79 ? -14.139 -10.344 12.850 1.00 93.19 79 LYS A O 1
ATOM 643 N N . TYR A 1 80 ? -15.402 -8.712 11.953 1.00 94.75 80 TYR A N 1
ATOM 644 C CA . TYR A 1 80 ? -15.510 -9.345 10.630 1.00 94.75 80 TYR A CA 1
ATOM 645 C C . TYR A 1 80 ? -14.842 -8.545 9.509 1.00 94.75 80 TYR A C 1
ATOM 647 O O . TYR A 1 80 ? -14.126 -9.119 8.700 1.00 94.75 80 TYR A O 1
ATOM 655 N N . ILE A 1 81 ? -15.031 -7.223 9.458 1.00 96.38 81 ILE A N 1
ATOM 656 C CA . ILE A 1 81 ? -14.538 -6.405 8.334 1.00 96.38 81 ILE A CA 1
ATOM 657 C C . ILE A 1 81 ? -13.088 -5.966 8.558 1.00 96.38 81 ILE A C 1
ATOM 659 O O . ILE A 1 81 ? -12.226 -6.167 7.704 1.00 96.38 81 ILE A O 1
ATOM 663 N N . ALA A 1 82 ? -12.800 -5.365 9.713 1.00 95.88 82 ALA A N 1
ATOM 664 C CA . ALA A 1 82 ? -11.492 -4.790 10.008 1.00 95.88 82 ALA A CA 1
ATOM 665 C C . ALA A 1 82 ? -10.351 -5.828 10.003 1.00 95.88 82 ALA A C 1
ATOM 667 O O . ALA A 1 82 ? -9.299 -5.513 9.443 1.00 95.88 82 ALA A O 1
ATOM 668 N N . PRO A 1 83 ? -10.508 -7.051 10.558 1.00 96.25 83 PRO A N 1
ATOM 669 C CA . PRO A 1 83 ? -9.455 -8.066 10.495 1.00 96.25 83 PRO A CA 1
ATOM 670 C C . PRO A 1 83 ? -9.098 -8.473 9.059 1.00 96.25 83 PRO A C 1
ATOM 672 O O . PRO A 1 83 ? -7.913 -8.555 8.730 1.00 96.25 83 PRO A O 1
ATOM 675 N N . GLU A 1 84 ? -10.101 -8.652 8.194 1.00 97.31 84 GLU A N 1
ATOM 676 C CA . GLU A 1 84 ? -9.912 -8.992 6.778 1.00 97.31 84 GLU A CA 1
ATOM 677 C C . GLU A 1 84 ? -9.239 -7.850 6.012 1.00 97.31 84 GLU A C 1
ATOM 679 O O . GLU A 1 84 ? -8.239 -8.051 5.321 1.00 97.31 84 GLU A O 1
ATOM 684 N N . ALA A 1 85 ? -9.712 -6.617 6.196 1.00 98.06 85 ALA A N 1
ATOM 685 C CA . ALA A 1 85 ? -9.082 -5.447 5.595 1.00 98.06 85 ALA A CA 1
ATOM 686 C C . ALA A 1 85 ? -7.615 -5.306 6.050 1.00 98.06 85 ALA A C 1
ATOM 688 O O . ALA A 1 85 ? -6.732 -5.025 5.242 1.00 98.06 85 ALA A O 1
ATOM 689 N N . LEU A 1 86 ? -7.315 -5.548 7.331 1.00 97.75 86 LEU A N 1
ATOM 690 C CA . LEU A 1 86 ? -5.946 -5.504 7.856 1.00 97.75 86 LEU A CA 1
ATOM 691 C C . LEU A 1 86 ? -5.073 -6.650 7.338 1.00 97.75 86 LEU A C 1
ATOM 693 O O . LEU A 1 86 ? -3.857 -6.488 7.246 1.00 97.75 86 LEU A O 1
ATOM 697 N N . PHE A 1 87 ? -5.642 -7.808 7.009 1.00 98.19 87 PHE A N 1
ATOM 698 C CA . PHE A 1 87 ? -4.906 -8.874 6.334 1.00 98.19 87 PHE A CA 1
ATOM 699 C C . PHE A 1 87 ? -4.419 -8.399 4.961 1.00 98.19 87 PHE A C 1
ATOM 701 O O . PHE A 1 87 ? -3.209 -8.385 4.716 1.00 98.19 87 PHE A O 1
ATOM 708 N N . TRP A 1 88 ? -5.334 -7.931 4.110 1.00 98.44 88 TRP A N 1
ATOM 709 C CA . TRP A 1 88 ? -5.005 -7.459 2.762 1.00 98.44 88 TRP A CA 1
ATOM 710 C C . TRP A 1 88 ? -4.100 -6.229 2.773 1.00 98.44 88 TRP A C 1
ATOM 712 O O . TRP A 1 88 ? -3.176 -6.143 1.972 1.00 98.44 88 TRP A O 1
ATOM 722 N N . PHE A 1 89 ? -4.288 -5.322 3.729 1.00 98.62 89 PHE A N 1
ATOM 723 C CA . PHE A 1 89 ? -3.430 -4.155 3.915 1.00 98.62 89 PHE A CA 1
ATOM 724 C C . PHE A 1 89 ? -1.971 -4.545 4.194 1.00 98.62 89 PHE A C 1
ATOM 726 O O . PHE A 1 89 ? -1.050 -4.017 3.570 1.00 98.62 89 PHE A O 1
ATOM 733 N N . ARG A 1 90 ? -1.748 -5.499 5.108 1.00 98.31 90 ARG A N 1
ATOM 734 C CA . ARG A 1 90 ? -0.402 -5.953 5.499 1.00 98.31 90 ARG A CA 1
ATOM 735 C C . ARG A 1 90 ? 0.314 -6.679 4.371 1.00 98.31 90 ARG A C 1
ATOM 737 O O . ARG A 1 90 ? 1.483 -6.404 4.105 1.00 98.31 90 ARG A O 1
ATOM 744 N N . TRP A 1 91 ? -0.378 -7.607 3.721 1.00 98.50 91 TRP A N 1
ATOM 745 C CA . TRP A 1 91 ? 0.210 -8.398 2.643 1.00 98.50 91 TRP A CA 1
ATOM 746 C C . TRP A 1 91 ? 0.321 -7.615 1.339 1.00 98.50 91 TRP A C 1
ATOM 748 O O . TRP A 1 91 ? 1.304 -7.789 0.626 1.00 98.50 91 TRP A O 1
ATOM 758 N N . GLY A 1 92 ? -0.597 -6.681 1.080 1.00 98.62 92 GLY A N 1
ATOM 759 C CA . GLY A 1 92 ? -0.472 -5.700 0.005 1.00 98.62 92 GLY A CA 1
ATOM 760 C C . GLY A 1 92 ? 0.801 -4.865 0.149 1.00 98.62 92 GLY A C 1
ATOM 761 O O . GLY A 1 92 ? 1.501 -4.660 -0.839 1.00 98.62 92 GLY A O 1
ATOM 762 N N . ALA A 1 93 ? 1.165 -4.462 1.374 1.00 98.69 93 ALA A N 1
ATOM 763 C CA . ALA A 1 93 ? 2.418 -3.747 1.629 1.00 98.69 93 ALA A CA 1
ATOM 764 C C . ALA A 1 93 ? 3.655 -4.562 1.229 1.00 98.69 93 ALA A C 1
ATOM 766 O O . ALA A 1 93 ? 4.510 -4.075 0.491 1.00 98.69 93 ALA A O 1
ATOM 767 N N . ILE A 1 94 ? 3.727 -5.824 1.667 1.00 98.69 94 ILE A N 1
ATOM 768 C CA . ILE A 1 94 ? 4.845 -6.717 1.325 1.00 98.69 94 ILE A CA 1
ATOM 769 C C . ILE A 1 94 ? 4.891 -6.986 -0.176 1.00 98.69 94 ILE A C 1
ATOM 771 O O . ILE A 1 94 ? 5.953 -6.864 -0.779 1.00 98.69 94 ILE A O 1
ATOM 775 N N . TRP A 1 95 ? 3.747 -7.294 -0.791 1.00 98.56 95 TRP A N 1
ATOM 776 C CA . TRP A 1 95 ? 3.657 -7.519 -2.231 1.00 98.56 95 TRP A CA 1
ATOM 777 C C . TRP A 1 95 ? 4.172 -6.314 -3.020 1.00 98.56 95 TRP A C 1
ATOM 779 O O . TRP A 1 95 ? 4.980 -6.475 -3.934 1.00 98.56 95 TRP A O 1
ATOM 789 N N . THR A 1 96 ? 3.759 -5.105 -2.634 1.00 98.69 96 THR A N 1
ATOM 790 C CA . THR A 1 96 ? 4.204 -3.853 -3.263 1.00 98.69 96 THR A CA 1
ATOM 791 C C . THR A 1 96 ? 5.713 -3.675 -3.132 1.00 98.69 96 THR A C 1
ATOM 793 O O . THR A 1 96 ? 6.377 -3.389 -4.124 1.00 98.69 96 THR A O 1
ATOM 796 N N . LEU A 1 97 ? 6.283 -3.890 -1.941 1.00 98.44 97 LEU A N 1
ATOM 797 C CA . LEU A 1 97 ? 7.731 -3.780 -1.746 1.00 98.44 97 LEU A CA 1
ATOM 798 C C . LEU A 1 97 ? 8.511 -4.803 -2.572 1.00 98.44 97 LEU A C 1
ATOM 800 O O . LEU A 1 97 ? 9.458 -4.429 -3.256 1.00 98.44 97 LEU A O 1
ATOM 804 N N . VAL A 1 98 ? 8.107 -6.074 -2.542 1.00 98.50 98 VAL A N 1
ATOM 805 C CA . VAL A 1 98 ? 8.798 -7.150 -3.268 1.00 98.50 98 VAL A CA 1
ATOM 806 C C . VAL A 1 98 ? 8.766 -6.888 -4.769 1.00 98.50 98 VAL A C 1
ATOM 808 O O . VAL A 1 98 ? 9.809 -6.874 -5.415 1.00 98.50 98 VAL A O 1
ATOM 811 N N . THR A 1 99 ? 7.588 -6.620 -5.328 1.00 98.44 99 THR A N 1
ATOM 812 C CA . THR A 1 99 ? 7.450 -6.323 -6.762 1.00 98.44 99 THR A CA 1
ATOM 813 C C . THR A 1 99 ? 8.172 -5.036 -7.160 1.00 98.44 99 THR A C 1
ATOM 815 O O . THR A 1 99 ? 8.782 -4.996 -8.222 1.00 98.44 99 THR A O 1
ATOM 818 N N . GLY A 1 100 ? 8.194 -4.014 -6.300 1.00 97.62 100 GLY A N 1
ATOM 819 C CA . GLY A 1 100 ? 8.928 -2.769 -6.548 1.00 97.62 100 GLY A CA 1
ATOM 820 C C . GLY A 1 100 ? 10.445 -2.959 -6.550 1.00 97.62 100 GLY A C 1
ATOM 821 O O . GLY A 1 100 ? 11.135 -2.413 -7.410 1.00 97.62 100 GLY A O 1
ATOM 822 N N . LEU A 1 101 ? 10.968 -3.783 -5.638 1.00 97.50 101 LEU A N 1
ATOM 823 C CA . LEU A 1 101 ? 12.380 -4.167 -5.629 1.00 97.50 101 LEU A CA 1
ATOM 824 C C . LEU A 1 101 ? 12.751 -4.993 -6.860 1.00 97.50 101 LEU A C 1
ATOM 826 O O . LEU A 1 101 ? 13.827 -4.785 -7.409 1.00 97.50 101 LEU A O 1
ATOM 830 N N . ILE A 1 102 ? 11.859 -5.871 -7.334 1.00 96.75 102 ILE A N 1
ATOM 831 C CA . ILE A 1 102 ? 12.063 -6.583 -8.602 1.00 96.75 102 ILE A CA 1
ATOM 832 C C . ILE A 1 102 ? 12.142 -5.579 -9.756 1.00 96.75 102 ILE A C 1
ATOM 834 O O . ILE A 1 102 ? 13.099 -5.630 -10.516 1.00 96.75 102 ILE A O 1
ATOM 838 N N . VAL A 1 103 ? 11.216 -4.617 -9.850 1.00 95.62 103 VAL A N 1
ATOM 839 C CA . VAL A 1 103 ? 11.246 -3.576 -10.897 1.00 95.62 103 VAL A CA 1
ATOM 840 C C . VAL A 1 103 ? 12.561 -2.797 -10.888 1.00 95.62 103 VAL A C 1
ATOM 842 O O . VAL A 1 103 ? 13.150 -2.595 -11.949 1.00 95.62 103 VAL A O 1
ATOM 845 N N . ALA A 1 104 ? 13.027 -2.371 -9.712 1.00 95.25 104 ALA A N 1
ATOM 846 C CA . ALA A 1 104 ? 14.285 -1.640 -9.570 1.00 95.25 104 ALA A CA 1
ATOM 847 C C . ALA A 1 104 ? 15.525 -2.522 -9.809 1.00 95.25 104 ALA A C 1
ATOM 849 O O . ALA A 1 104 ? 16.568 -2.016 -10.217 1.00 95.25 104 ALA A O 1
ATOM 850 N N . GLY A 1 105 ? 15.418 -3.829 -9.557 1.00 95.06 105 GLY A N 1
ATOM 851 C CA . GLY A 1 105 ? 16.468 -4.827 -9.764 1.00 95.06 105 GLY A CA 1
ATOM 852 C C . GLY A 1 105 ? 16.534 -5.388 -11.185 1.00 95.06 105 GLY A C 1
ATOM 853 O O . GLY A 1 105 ? 17.473 -6.111 -11.510 1.00 95.06 105 GLY A O 1
ATOM 854 N N . THR A 1 106 ? 15.559 -5.069 -12.035 1.00 92.50 106 THR A N 1
ATOM 855 C CA . THR A 1 106 ? 15.520 -5.500 -13.437 1.00 92.50 106 THR A CA 1
ATOM 856 C C . THR A 1 106 ? 15.909 -4.364 -14.384 1.00 92.50 106 THR A C 1
ATOM 858 O O . THR A 1 106 ? 15.393 -3.254 -14.227 1.00 92.50 106 THR A O 1
ATOM 861 N N . PRO A 1 107 ? 16.761 -4.625 -15.392 1.00 87.19 107 PRO A N 1
ATOM 862 C CA . PRO A 1 107 ? 17.149 -3.615 -16.372 1.00 87.19 107 PRO A CA 1
ATOM 863 C C . PRO A 1 107 ? 15.969 -3.185 -17.259 1.00 87.19 107 PRO A C 1
ATOM 865 O O . PRO A 1 107 ? 14.988 -3.912 -17.440 1.00 87.19 107 PRO A O 1
ATOM 868 N N . TRP A 1 108 ? 16.089 -1.998 -17.846 1.00 83.38 108 TRP A N 1
ATOM 869 C CA . TRP A 1 108 ? 15.207 -1.447 -18.879 1.00 83.38 108 TRP A CA 1
ATOM 870 C C . TRP A 1 108 ? 16.064 -0.925 -20.037 1.00 83.38 108 TRP A C 1
ATOM 872 O O . TRP A 1 108 ? 17.210 -0.552 -19.790 1.00 83.38 108 TRP A O 1
ATOM 882 N N . PRO A 1 109 ? 15.570 -0.844 -21.286 1.00 82.38 109 PRO A N 1
ATOM 883 C CA . PRO A 1 109 ? 16.339 -0.254 -22.374 1.00 82.38 109 PRO A CA 1
ATOM 884 C C . PRO A 1 109 ? 16.897 1.123 -21.989 1.00 82.38 109 PRO A C 1
ATOM 886 O O . PRO A 1 109 ? 16.148 2.052 -21.683 1.00 82.38 109 PRO A O 1
ATOM 889 N N . GLY A 1 110 ? 18.228 1.223 -21.955 1.00 79.12 110 GLY A N 1
ATOM 890 C CA . GLY A 1 110 ? 18.950 2.437 -21.568 1.00 79.12 110 GLY A CA 1
ATOM 891 C C . GLY A 1 110 ? 19.072 2.700 -20.061 1.00 79.12 110 GLY A C 1
ATOM 892 O O . GLY A 1 110 ? 19.508 3.788 -19.695 1.00 79.12 110 GLY A O 1
ATOM 893 N N . ARG A 1 111 ? 18.697 1.761 -19.178 1.00 82.44 111 ARG A N 1
ATOM 894 C CA . ARG A 1 111 ? 18.908 1.864 -17.723 1.00 82.44 111 ARG A CA 1
ATOM 895 C C . ARG A 1 111 ? 19.260 0.524 -17.081 1.00 82.44 111 ARG A C 1
ATOM 897 O O . ARG A 1 111 ? 18.494 -0.438 -17.162 1.00 82.44 111 ARG A O 1
ATOM 904 N N . ASP A 1 112 ? 20.369 0.522 -16.357 1.00 89.12 112 ASP A N 1
ATOM 905 C CA . ASP A 1 112 ? 20.766 -0.585 -15.493 1.00 89.12 112 ASP A CA 1
ATOM 906 C C . ASP A 1 112 ? 19.849 -0.704 -14.259 1.00 89.12 112 ASP A C 1
ATOM 908 O O . ASP A 1 112 ? 19.131 0.248 -13.918 1.00 89.12 112 ASP A O 1
ATOM 912 N N . PRO A 1 113 ? 19.841 -1.868 -13.580 1.00 93.25 113 PRO A N 1
ATOM 913 C CA . PRO A 1 113 ? 19.252 -1.993 -12.252 1.00 93.25 113 PRO A CA 1
ATOM 914 C C . PRO A 1 113 ? 19.784 -0.904 -11.318 1.00 93.25 113 PRO A C 1
ATOM 916 O O . PRO A 1 113 ? 20.96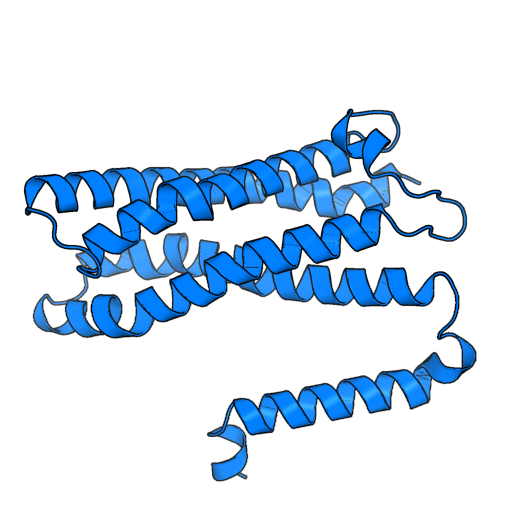6 -0.587 -11.351 1.00 93.25 113 PRO A O 1
ATOM 919 N N . TYR A 1 114 ? 18.914 -0.348 -10.479 1.00 93.94 114 TYR A N 1
ATOM 920 C CA . TYR A 1 114 ? 19.218 0.864 -9.711 1.00 93.94 114 TYR A CA 1
ATOM 921 C C . TYR A 1 114 ? 18.881 0.749 -8.220 1.00 93.94 114 TYR A C 1
ATOM 923 O O . TYR A 1 114 ? 18.693 1.755 -7.533 1.00 93.94 114 TYR A O 1
ATOM 931 N N . VAL A 1 115 ? 18.734 -0.474 -7.695 1.00 96.56 115 VAL A N 1
ATOM 932 C CA . VAL A 1 115 ? 18.347 -0.695 -6.288 1.00 96.56 115 VAL A CA 1
ATOM 933 C C . VAL A 1 115 ? 19.339 -0.030 -5.334 1.00 96.56 115 VAL A C 1
ATOM 935 O O . VAL A 1 115 ? 18.920 0.678 -4.417 1.00 96.56 115 VAL A O 1
ATOM 938 N N . ALA A 1 116 ? 20.641 -0.245 -5.538 1.00 96.56 116 ALA A N 1
ATOM 939 C CA . ALA A 1 116 ? 21.676 0.282 -4.653 1.00 96.56 116 ALA A CA 1
ATOM 940 C C . ALA A 1 116 ? 21.741 1.810 -4.740 1.00 96.56 116 ALA A C 1
ATOM 942 O O . ALA A 1 116 ? 21.755 2.501 -3.723 1.00 96.56 116 ALA A O 1
ATOM 943 N N . GLU A 1 117 ? 21.702 2.339 -5.955 1.00 95.44 117 GLU A N 1
ATOM 944 C CA . GLU A 1 117 ? 21.755 3.755 -6.283 1.00 95.44 117 GLU A CA 1
ATOM 945 C C . GLU A 1 117 ? 20.554 4.503 -5.702 1.00 95.44 117 GLU A C 1
ATOM 947 O O . GLU A 1 117 ? 20.722 5.552 -5.082 1.00 95.44 117 GLU A O 1
ATOM 952 N N . ALA A 1 118 ? 19.344 3.953 -5.832 1.00 96.06 118 ALA A N 1
ATOM 953 C CA . ALA A 1 118 ? 18.144 4.537 -5.245 1.00 96.06 118 ALA A CA 1
ATOM 954 C C . ALA A 1 118 ? 18.200 4.521 -3.713 1.00 96.06 118 ALA A C 1
ATOM 956 O O . ALA A 1 118 ? 17.980 5.552 -3.079 1.00 96.06 118 ALA A O 1
ATOM 957 N N . LEU A 1 119 ? 18.542 3.383 -3.100 1.00 97.19 119 LEU A N 1
ATOM 958 C CA . LEU A 1 119 ? 18.585 3.266 -1.638 1.00 97.19 119 LEU A CA 1
ATOM 959 C C . LEU A 1 119 ? 19.727 4.070 -0.997 1.00 97.19 119 LEU A C 1
ATOM 961 O O . LEU A 1 119 ? 19.646 4.375 0.193 1.00 97.19 119 LEU A O 1
ATOM 965 N N . THR A 1 120 ? 20.744 4.458 -1.770 1.00 97.56 120 THR A N 1
ATOM 966 C CA . THR A 1 120 ? 21.857 5.323 -1.335 1.00 97.56 120 THR A CA 1
ATOM 967 C C . THR A 1 120 ? 21.777 6.754 -1.883 1.00 97.56 120 THR A C 1
ATOM 969 O O . THR A 1 120 ? 22.716 7.529 -1.714 1.00 97.56 120 THR A O 1
ATOM 972 N N . PHE A 1 121 ? 20.647 7.141 -2.489 1.00 96.19 121 PHE A N 1
ATOM 973 C CA . PHE A 1 121 ? 20.377 8.497 -2.991 1.00 96.19 121 PHE A CA 1
ATOM 974 C C . PHE A 1 121 ? 21.398 9.019 -4.023 1.00 96.19 121 PHE A C 1
ATOM 976 O O . PHE A 1 121 ? 21.728 10.213 -4.068 1.00 96.19 121 PHE A O 1
ATOM 983 N N . GLN A 1 122 ? 21.881 8.141 -4.894 1.00 94.44 122 GLN A N 1
ATOM 984 C CA . GLN A 1 122 ? 22.748 8.518 -6.007 1.00 94.44 122 GLN A CA 1
ATOM 985 C C . GLN A 1 122 ? 21.931 9.160 -7.142 1.00 94.44 122 GLN A C 1
ATOM 987 O O . GLN A 1 122 ? 20.799 8.741 -7.405 1.00 94.44 122 GLN A O 1
ATOM 992 N N . PRO A 1 123 ? 22.455 10.184 -7.841 1.00 91.62 123 PRO A N 1
ATOM 993 C CA . PRO A 1 123 ? 21.876 10.642 -9.104 1.00 91.62 123 PRO A CA 1
ATOM 994 C C . PRO A 1 123 ? 21.829 9.514 -10.152 1.00 91.62 123 PRO A C 1
ATOM 996 O O . PRO A 1 123 ? 22.771 8.727 -10.202 1.00 91.62 123 PRO A O 1
ATOM 999 N N . PRO A 1 124 ? 20.797 9.438 -11.015 1.00 91.12 124 PRO A N 1
ATOM 1000 C CA . PRO A 1 124 ? 19.568 10.246 -11.060 1.00 91.12 124 PRO A CA 1
ATOM 1001 C C . PRO A 1 124 ? 18.411 9.681 -10.197 1.00 91.12 124 PRO A C 1
ATOM 1003 O O . PRO A 1 124 ? 17.252 10.054 -10.371 1.00 91.12 124 PRO A O 1
ATOM 1006 N N . TYR A 1 125 ? 18.687 8.773 -9.260 1.00 93.62 125 TYR A N 1
ATOM 1007 C CA . TYR A 1 125 ? 17.684 7.975 -8.537 1.00 93.62 125 TYR A CA 1
ATOM 1008 C C . TYR A 1 125 ? 17.288 8.521 -7.161 1.00 93.62 125 TYR A C 1
ATOM 1010 O O . TYR A 1 125 ? 16.593 7.850 -6.401 1.00 93.62 125 TYR A O 1
ATOM 1018 N N . ARG A 1 126 ? 17.687 9.752 -6.827 1.00 94.81 126 ARG A N 1
ATOM 1019 C CA . ARG A 1 126 ? 17.368 10.385 -5.536 1.00 94.81 126 ARG A CA 1
ATOM 1020 C C . ARG A 1 126 ? 15.874 10.397 -5.235 1.00 94.81 126 ARG A C 1
ATOM 1022 O O . ARG A 1 126 ? 15.480 10.027 -4.136 1.00 94.81 126 ARG A O 1
ATOM 1029 N N . VAL A 1 127 ? 15.056 10.798 -6.208 1.00 96.19 127 VAL A N 1
ATOM 1030 C CA . VAL A 1 127 ? 13.614 10.986 -6.001 1.00 96.19 127 VAL A CA 1
ATOM 1031 C C . VAL A 1 127 ? 12.913 9.649 -5.788 1.00 96.19 127 VAL A C 1
ATOM 1033 O O . VAL A 1 127 ? 12.230 9.481 -4.778 1.00 96.19 127 VAL A O 1
ATOM 1036 N N . ILE A 1 128 ? 13.137 8.666 -6.663 1.00 96.25 128 ILE A N 1
ATOM 1037 C CA . ILE A 1 128 ? 12.594 7.316 -6.460 1.00 96.25 128 ILE A CA 1
ATOM 1038 C C . ILE A 1 128 ? 13.127 6.672 -5.179 1.00 96.25 128 ILE A C 1
ATOM 1040 O O . ILE A 1 128 ? 12.355 6.051 -4.455 1.00 96.25 128 ILE A O 1
ATOM 1044 N N . GLY A 1 129 ? 14.399 6.893 -4.840 1.00 97.44 129 GLY A N 1
ATOM 1045 C CA . GLY A 1 129 ? 15.015 6.452 -3.591 1.00 97.44 129 GLY A CA 1
ATOM 1046 C C . GLY A 1 129 ? 14.307 6.992 -2.351 1.00 97.44 129 GLY A C 1
ATOM 1047 O O . GLY A 1 129 ? 13.996 6.232 -1.433 1.00 97.44 129 GLY A O 1
ATOM 1048 N N . THR A 1 130 ? 13.963 8.284 -2.341 1.00 98.25 130 THR A N 1
ATOM 1049 C CA . THR A 1 130 ? 13.137 8.887 -1.283 1.00 98.25 130 THR A CA 1
ATOM 1050 C C . THR A 1 130 ? 11.775 8.207 -1.188 1.00 98.25 130 THR A C 1
ATOM 1052 O O . THR A 1 130 ? 11.366 7.822 -0.093 1.00 98.25 130 THR A O 1
ATOM 1055 N N . GLY A 1 131 ? 11.098 7.983 -2.318 1.00 98.25 131 GLY A N 1
ATOM 1056 C CA . GLY A 1 131 ? 9.840 7.231 -2.349 1.00 98.25 131 GLY A CA 1
ATOM 1057 C C . GLY A 1 131 ? 9.987 5.822 -1.763 1.00 98.25 131 GLY A C 1
ATOM 1058 O O . GLY A 1 131 ? 9.192 5.415 -0.915 1.00 98.25 131 GLY A O 1
ATOM 1059 N N . MET A 1 132 ? 11.029 5.087 -2.161 1.00 98.50 132 MET A N 1
ATOM 1060 C CA . MET A 1 132 ? 11.311 3.728 -1.686 1.00 98.50 132 MET A CA 1
ATOM 1061 C C . MET A 1 132 ? 11.512 3.688 -0.172 1.00 98.50 132 MET A C 1
ATOM 1063 O O . MET A 1 132 ? 10.893 2.864 0.498 1.00 98.50 132 MET A O 1
ATOM 1067 N N . TRP A 1 133 ? 12.305 4.602 0.389 1.00 98.62 133 TRP A N 1
ATOM 1068 C CA . TRP A 1 133 ? 12.515 4.671 1.835 1.00 98.62 133 TRP A CA 1
ATOM 1069 C C . TRP A 1 133 ? 11.239 5.000 2.603 1.00 98.62 133 TRP A C 1
ATOM 1071 O O . TRP A 1 133 ? 10.945 4.339 3.600 1.00 98.62 133 TRP 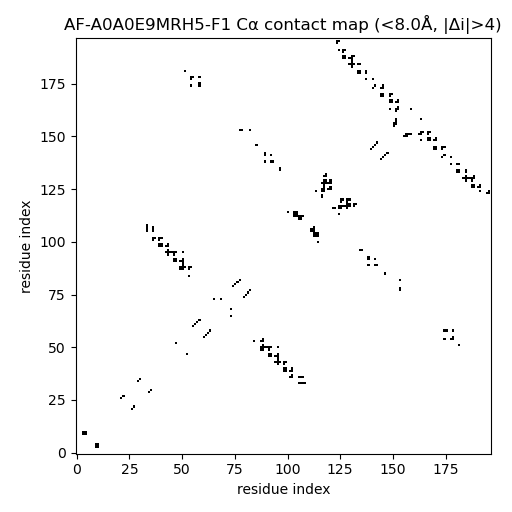A O 1
ATOM 1081 N N . LEU A 1 134 ? 10.443 5.961 2.124 1.00 98.81 134 LEU A N 1
ATOM 1082 C CA . LEU A 1 134 ? 9.150 6.273 2.733 1.00 98.81 134 LEU A CA 1
ATOM 1083 C C . LEU A 1 134 ? 8.232 5.043 2.735 1.00 98.81 134 LEU A C 1
ATOM 1085 O O . LEU A 1 134 ? 7.648 4.719 3.768 1.00 98.81 134 LEU A O 1
ATOM 1089 N N . ALA A 1 135 ? 8.164 4.306 1.623 1.00 98.69 135 ALA A N 1
ATOM 1090 C CA . ALA A 1 135 ? 7.395 3.068 1.539 1.00 98.69 135 ALA A CA 1
ATOM 1091 C C . ALA A 1 135 ? 7.932 1.984 2.494 1.00 98.69 135 ALA A C 1
ATOM 1093 O O . ALA A 1 135 ? 7.152 1.366 3.216 1.00 98.69 135 ALA A O 1
ATOM 1094 N N . ILE A 1 136 ? 9.248 1.771 2.566 1.00 98.75 136 ILE A N 1
ATOM 1095 C CA . ILE A 1 136 ? 9.864 0.788 3.475 1.00 98.75 136 ILE A CA 1
ATOM 1096 C C . ILE A 1 136 ? 9.538 1.118 4.938 1.00 98.75 136 ILE A C 1
ATOM 1098 O O . ILE A 1 136 ? 9.093 0.240 5.681 1.00 98.75 136 ILE A O 1
ATOM 1102 N N . ILE A 1 137 ? 9.680 2.384 5.341 1.00 98.81 137 ILE A N 1
ATOM 1103 C CA . ILE A 1 137 ? 9.333 2.857 6.689 1.00 98.81 137 ILE A CA 1
ATOM 1104 C C . ILE A 1 137 ? 7.850 2.614 6.971 1.00 98.81 137 ILE A C 1
ATOM 1106 O O . ILE A 1 137 ? 7.491 2.078 8.021 1.00 98.81 137 ILE A O 1
ATOM 1110 N N . MET A 1 138 ? 6.976 2.959 6.025 1.00 98.81 138 MET A N 1
ATOM 1111 C CA . MET A 1 138 ? 5.540 2.742 6.164 1.00 98.81 138 MET A CA 1
ATOM 1112 C C . MET A 1 138 ? 5.195 1.258 6.305 1.00 98.81 138 MET A C 1
ATOM 1114 O O . MET A 1 138 ? 4.371 0.910 7.151 1.00 98.81 138 MET A O 1
ATOM 1118 N N . ALA A 1 139 ? 5.805 0.374 5.513 1.00 98.75 139 ALA A N 1
ATOM 1119 C CA . ALA A 1 139 ? 5.585 -1.070 5.588 1.00 98.75 139 ALA A CA 1
ATOM 1120 C C . ALA A 1 139 ? 6.093 -1.657 6.913 1.00 98.75 139 ALA A C 1
ATOM 1122 O O . ALA A 1 139 ? 5.406 -2.474 7.529 1.00 98.75 139 ALA A O 1
ATOM 1123 N N . ALA A 1 140 ? 7.248 -1.198 7.399 1.00 98.75 140 ALA A N 1
ATOM 1124 C CA . ALA A 1 140 ? 7.737 -1.548 8.727 1.00 98.75 140 ALA A CA 1
ATOM 1125 C C . ALA A 1 140 ? 6.742 -1.094 9.811 1.00 98.75 140 ALA A C 1
ATOM 1127 O O . ALA A 1 140 ? 6.355 -1.884 10.671 1.00 98.75 140 ALA A O 1
ATOM 1128 N N . ASN A 1 141 ? 6.231 0.135 9.724 1.00 98.75 141 ASN A N 1
ATOM 1129 C CA . ASN A 1 141 ? 5.205 0.648 10.632 1.00 98.75 141 ASN A CA 1
ATOM 1130 C C . ASN A 1 141 ? 3.918 -0.205 10.593 1.00 98.75 141 ASN A C 1
ATOM 1132 O O . ASN A 1 141 ? 3.342 -0.505 11.641 1.00 98.75 141 ASN A O 1
ATOM 1136 N N . VAL A 1 142 ? 3.502 -0.686 9.412 1.00 98.62 142 VAL A N 1
ATOM 1137 C CA . VAL A 1 142 ? 2.372 -1.621 9.259 1.00 98.62 142 VAL A CA 1
ATOM 1138 C C . VAL A 1 142 ? 2.579 -2.898 10.082 1.00 98.62 142 VAL A C 1
ATOM 1140 O O . VAL A 1 142 ? 1.697 -3.290 10.853 1.00 98.62 142 VAL A O 1
ATOM 1143 N N . TRP A 1 143 ? 3.729 -3.552 9.932 1.00 98.56 143 TRP A N 1
ATOM 1144 C CA . TRP A 1 143 ? 3.972 -4.870 10.522 1.00 98.56 143 TRP A CA 1
ATOM 1145 C C . TRP A 1 143 ? 4.394 -4.830 11.987 1.00 98.56 143 TRP A C 1
ATOM 1147 O O . TRP A 1 143 ? 3.978 -5.698 12.757 1.00 98.56 143 TRP A O 1
ATOM 1157 N N . PHE A 1 144 ? 5.175 -3.829 12.384 1.00 98.44 144 PHE A N 1
ATOM 1158 C CA . PHE A 1 144 ? 5.784 -3.768 13.712 1.00 98.44 144 PHE A CA 1
ATOM 1159 C C . PHE A 1 144 ? 5.031 -2.865 14.694 1.00 98.44 144 PHE A C 1
ATOM 1161 O O . PHE A 1 144 ? 5.140 -3.074 15.900 1.00 98.44 144 PHE A O 1
ATOM 1168 N N . VAL A 1 145 ? 4.219 -1.913 14.221 1.00 98.44 145 VAL A N 1
ATOM 1169 C CA . VAL A 1 145 ? 3.481 -0.986 15.099 1.00 98.44 145 VAL A CA 1
ATOM 1170 C C . VAL A 1 145 ? 1.975 -1.147 14.941 1.00 98.44 145 VAL A C 1
ATOM 1172 O O . VAL A 1 145 ? 1.290 -1.448 15.921 1.00 98.44 145 VAL A O 1
ATOM 1175 N N . ILE A 1 146 ? 1.438 -0.994 13.729 1.00 98.44 146 ILE A N 1
ATOM 1176 C CA . ILE A 1 146 ? -0.009 -1.046 13.491 1.00 98.44 146 ILE A CA 1
ATOM 1177 C C . ILE A 1 146 ? -0.534 -2.437 13.842 1.00 98.44 146 ILE A C 1
ATOM 1179 O O . ILE A 1 146 ? -1.417 -2.562 14.687 1.00 98.44 146 ILE A O 1
ATOM 1183 N N . TRP A 1 147 ? 0.029 -3.497 13.261 1.00 98.25 147 TRP A N 1
ATOM 1184 C CA . TRP A 1 147 ? -0.499 -4.848 13.437 1.00 98.25 147 TRP A CA 1
ATOM 1185 C C . TRP A 1 147 ? -0.506 -5.348 14.893 1.00 98.25 147 TRP A C 1
ATOM 1187 O O . TRP A 1 147 ? -1.555 -5.817 15.346 1.00 98.25 147 TRP A O 1
ATOM 1197 N N . PRO A 1 148 ? 0.579 -5.233 15.685 1.00 98.06 148 PRO A N 1
ATOM 1198 C CA . PRO A 1 148 ? 0.558 -5.682 17.076 1.00 98.06 148 PRO A CA 1
ATOM 1199 C C . PRO A 1 148 ? -0.456 -4.929 17.939 1.00 98.06 148 PRO A C 1
ATOM 1201 O O . PRO A 1 148 ? -1.087 -5.536 18.803 1.00 98.06 148 PRO A O 1
ATOM 1204 N N . ASN A 1 149 ? -0.649 -3.629 17.696 1.00 98.31 149 ASN A N 1
ATOM 1205 C CA . ASN A 1 149 ? -1.651 -2.837 18.406 1.00 98.31 149 ASN A CA 1
ATOM 1206 C C . ASN A 1 149 ? -3.074 -3.187 17.956 1.00 98.31 149 ASN A C 1
ATOM 1208 O O . ASN A 1 149 ? -3.942 -3.381 18.804 1.00 98.31 149 ASN A O 1
ATOM 1212 N N . GLN A 1 150 ? -3.300 -3.377 16.654 1.00 97.12 150 GLN A N 1
ATOM 1213 C CA . GLN A 1 150 ? -4.598 -3.799 16.124 1.00 97.12 150 GLN A CA 1
ATOM 1214 C C . GLN A 1 150 ? -5.019 -5.170 16.659 1.00 97.12 150 GLN A C 1
ATOM 1216 O O . GLN A 1 150 ? -6.177 -5.345 17.021 1.00 97.12 150 GLN A O 1
ATOM 1221 N N . LYS A 1 151 ? -4.090 -6.121 16.826 1.00 97.12 151 LYS A N 1
ATOM 1222 C CA . LYS A 1 151 ? -4.402 -7.408 17.473 1.00 97.12 151 LYS A CA 1
ATOM 1223 C C . LYS A 1 151 ? -5.021 -7.242 18.865 1.00 97.12 151 LYS A C 1
ATOM 1225 O O . LYS A 1 151 ? -5.957 -7.963 19.191 1.00 97.12 151 LYS A O 1
ATOM 1230 N N . ARG A 1 152 ? -4.530 -6.296 19.673 1.00 96.75 152 ARG A N 1
ATOM 1231 C CA . ARG A 1 152 ? -5.088 -6.017 21.009 1.00 96.75 152 ARG A CA 1
ATOM 1232 C C . ARG A 1 152 ? -6.439 -5.311 20.916 1.00 96.75 152 ARG A C 1
ATOM 1234 O O . ARG A 1 152 ? -7.387 -5.727 21.572 1.00 96.75 152 ARG A O 1
ATOM 1241 N N . VAL A 1 153 ? -6.539 -4.287 20.065 1.00 95.00 153 VAL A N 1
ATOM 1242 C CA . VAL A 1 153 ? -7.773 -3.501 19.861 1.00 95.00 153 VAL A CA 1
ATOM 1243 C C . VAL A 1 153 ? -8.930 -4.377 19.378 1.00 95.00 153 VAL A C 1
ATOM 1245 O O . VAL A 1 153 ? -10.055 -4.228 19.844 1.00 95.00 153 VAL A O 1
ATOM 1248 N N . LEU A 1 154 ? -8.650 -5.319 18.479 1.00 94.31 154 LEU A N 1
ATOM 1249 C CA . LEU A 1 154 ? -9.640 -6.236 17.912 1.00 94.31 154 LEU A CA 1
ATOM 1250 C C . LEU A 1 154 ? -9.908 -7.457 18.808 1.00 94.31 154 LEU A C 1
ATOM 1252 O O . LEU A 1 154 ? -10.721 -8.305 18.456 1.00 94.31 154 LEU A O 1
ATOM 1256 N N . GLY A 1 155 ? -9.228 -7.567 19.955 1.00 93.25 155 GLY A N 1
ATOM 1257 C CA . GLY A 1 155 ? -9.384 -8.692 20.878 1.00 93.25 155 GLY A CA 1
ATOM 1258 C C . GLY A 1 155 ? -8.822 -10.021 20.362 1.00 93.25 155 GLY A C 1
ATOM 1259 O O . GLY A 1 155 ? -9.165 -11.067 20.900 1.00 93.25 155 GLY A O 1
ATOM 1260 N N . LEU A 1 156 ? -7.950 -9.997 19.347 1.00 93.00 156 LEU A N 1
ATOM 1261 C CA . LEU A 1 156 ? -7.240 -11.186 18.850 1.00 93.00 156 LEU A CA 1
ATOM 1262 C C . LEU A 1 156 ? -6.172 -11.675 19.838 1.00 93.00 156 LEU A C 1
ATOM 1264 O O . LEU A 1 156 ? -5.729 -12.817 19.767 1.00 93.00 156 LEU A O 1
ATOM 1268 N N . VAL A 1 157 ? -5.726 -10.794 20.733 1.00 94.88 157 VAL A N 1
ATOM 1269 C CA . VAL A 1 157 ? -4.824 -11.103 21.845 1.00 94.88 157 VAL A CA 1
ATOM 1270 C C . VAL A 1 157 ? -5.434 -10.531 23.120 1.00 94.88 157 VAL A C 1
ATOM 1272 O O . VAL A 1 157 ? -5.946 -9.408 23.107 1.00 94.88 157 VAL A O 1
ATOM 1275 N N . ALA A 1 158 ? -5.361 -11.292 24.213 1.00 93.94 158 ALA A N 1
ATOM 1276 C CA . ALA A 1 158 ? -5.823 -10.847 25.521 1.00 93.94 158 ALA A CA 1
ATOM 1277 C C . ALA A 1 158 ? -5.077 -9.576 25.967 1.00 93.94 158 ALA A C 1
ATOM 1279 O O . ALA A 1 158 ? -3.850 -9.501 25.905 1.00 93.94 158 ALA A O 1
ATOM 1280 N N . ALA A 1 159 ? -5.836 -8.572 26.394 1.00 94.50 159 ALA A N 1
ATOM 1281 C CA . ALA A 1 159 ? -5.342 -7.311 26.931 1.00 94.50 159 ALA A CA 1
ATOM 1282 C C . ALA A 1 159 ? -6.428 -6.698 27.824 1.00 94.50 159 ALA A C 1
ATOM 1284 O O . ALA A 1 159 ? -7.618 -6.817 27.508 1.00 94.50 159 ALA A O 1
ATOM 1285 N N . ASP A 1 160 ? -6.022 -6.045 28.911 1.00 95.94 160 ASP A N 1
ATOM 1286 C CA . ASP A 1 160 ? -6.918 -5.234 29.736 1.00 95.94 160 ASP A CA 1
ATOM 1287 C C . ASP A 1 160 ? -7.403 -3.979 28.979 1.00 95.94 160 ASP A C 1
ATOM 1289 O O . ASP A 1 160 ? -6.898 -3.630 27.904 1.00 95.94 160 ASP A O 1
ATOM 1293 N N . ASP A 1 161 ? -8.403 -3.294 29.531 1.00 94.69 161 ASP A N 1
ATOM 1294 C CA . ASP A 1 161 ? -9.043 -2.159 28.864 1.00 94.69 161 ASP A CA 1
ATOM 1295 C C . ASP A 1 161 ? -8.126 -0.932 28.738 1.00 94.69 161 ASP A C 1
ATOM 1297 O O . ASP A 1 161 ? -8.171 -0.238 27.717 1.00 94.69 161 ASP A O 1
ATOM 1301 N N . ALA A 1 162 ? -7.230 -0.700 29.704 1.00 96.25 162 ALA A N 1
ATOM 1302 C CA . ALA A 1 162 ? -6.256 0.390 29.636 1.00 96.25 162 ALA A CA 1
ATOM 1303 C C . ALA A 1 162 ? -5.236 0.152 28.507 1.00 96.25 162 ALA A C 1
ATOM 1305 O O . ALA A 1 162 ? -4.937 1.047 27.709 1.00 96.25 162 ALA A O 1
ATOM 1306 N N . SER A 1 163 ? -4.758 -1.083 28.376 1.00 96.19 163 SER A N 1
ATOM 1307 C CA . SER A 1 163 ? -3.866 -1.540 27.316 1.00 96.19 163 SER A CA 1
ATOM 1308 C C . SER A 1 163 ? -4.532 -1.451 25.943 1.00 96.19 163 SER A C 1
ATOM 1310 O O . SER A 1 163 ? -3.909 -0.979 24.989 1.00 96.19 163 SER A O 1
ATOM 1312 N N . LYS A 1 164 ? -5.810 -1.837 25.823 1.00 95.88 164 LYS A N 1
ATOM 1313 C CA . LYS A 1 164 ? -6.585 -1.684 24.579 1.00 95.88 164 LYS A CA 1
ATOM 1314 C C . LYS A 1 164 ? -6.738 -0.221 24.179 1.00 95.88 164 LYS A C 1
ATOM 1316 O O . LYS A 1 164 ? -6.495 0.105 23.018 1.00 95.88 164 LYS A O 1
ATOM 1321 N N . ALA A 1 165 ? -7.086 0.656 25.121 1.00 96.06 165 ALA A N 1
ATOM 1322 C CA . ALA A 1 165 ? -7.220 2.088 24.865 1.00 96.06 165 ALA A CA 1
ATOM 1323 C C . ALA A 1 165 ? -5.891 2.700 24.395 1.00 96.06 165 ALA A C 1
ATOM 1325 O O . ALA A 1 165 ? -5.846 3.392 23.376 1.00 96.06 165 ALA A O 1
ATOM 1326 N N . ARG A 1 166 ? -4.778 2.367 25.062 1.00 97.69 166 ARG A N 1
ATOM 1327 C CA . ARG A 1 166 ? -3.437 2.797 24.643 1.00 97.69 166 ARG A CA 1
ATOM 1328 C C . ARG A 1 166 ? -3.084 2.285 23.246 1.00 97.69 166 ARG A C 1
ATOM 1330 O O . ARG A 1 166 ? -2.592 3.055 22.421 1.00 97.69 166 ARG A O 1
ATOM 1337 N N . SER A 1 167 ? -3.350 1.011 22.955 1.00 97.94 167 SER A N 1
ATOM 1338 C CA . SER A 1 167 ? -3.114 0.435 21.627 1.00 97.94 167 SER A CA 1
ATOM 1339 C C . SER A 1 167 ? -3.975 1.076 20.542 1.00 97.94 167 SER A C 1
ATOM 1341 O O . SER A 1 167 ? -3.485 1.250 19.428 1.00 97.94 167 SER A O 1
ATOM 1343 N N . ALA A 1 168 ? -5.211 1.479 20.846 1.00 95.94 168 ALA A N 1
ATOM 1344 C CA . ALA A 1 168 ? -6.054 2.214 19.907 1.00 95.94 168 ALA A CA 1
ATOM 1345 C C . ALA A 1 168 ? -5.433 3.571 19.546 1.00 95.94 168 ALA A C 1
ATOM 1347 O O . ALA A 1 168 ? -5.315 3.892 18.364 1.00 95.94 168 ALA A O 1
ATOM 1348 N N . THR A 1 169 ? -4.948 4.322 20.539 1.00 97.75 169 THR A N 1
ATOM 1349 C CA . THR A 1 169 ? -4.262 5.605 20.319 1.00 97.75 169 THR A CA 1
ATOM 1350 C C . THR A 1 169 ? -2.982 5.438 19.502 1.00 97.75 169 THR A C 1
ATOM 1352 O O . THR A 1 169 ? -2.785 6.149 18.516 1.00 97.75 169 THR A O 1
ATOM 1355 N N . ILE A 1 170 ? -2.127 4.471 19.854 1.00 98.44 170 ILE A N 1
ATOM 1356 C CA . ILE A 1 170 ? -0.893 4.192 19.100 1.00 98.44 170 ILE A CA 1
ATOM 1357 C C . ILE A 1 170 ? -1.226 3.772 17.665 1.00 98.44 170 ILE A C 1
ATOM 1359 O O . ILE A 1 170 ? -0.616 4.268 16.720 1.00 98.44 170 ILE A O 1
ATOM 1363 N N . GLY A 1 171 ? -2.213 2.890 17.490 1.00 97.31 171 GLY A N 1
ATOM 1364 C CA . GLY A 1 171 ? -2.664 2.436 16.178 1.00 97.31 171 GLY A CA 1
ATOM 1365 C C . GLY A 1 171 ? -3.184 3.581 15.309 1.00 97.31 171 GLY A C 1
ATOM 1366 O O . GLY A 1 171 ? -2.862 3.637 14.123 1.00 97.31 171 GLY A O 1
ATOM 1367 N N . LEU A 1 172 ? -3.930 4.521 15.897 1.00 97.25 172 LEU A N 1
ATOM 1368 C CA . LEU A 1 172 ? -4.422 5.716 15.211 1.00 97.25 172 LEU A CA 1
ATOM 1369 C C . LEU A 1 172 ? -3.273 6.607 14.734 1.00 97.25 172 LEU A C 1
ATOM 1371 O O . LEU A 1 172 ? -3.244 6.989 13.564 1.00 97.25 172 LEU A O 1
ATOM 1375 N N . ILE A 1 173 ? -2.331 6.927 15.626 1.00 98.56 173 ILE A N 1
ATOM 1376 C CA . ILE A 1 173 ? -1.174 7.768 15.300 1.00 98.56 173 ILE A CA 1
ATOM 1377 C C . ILE A 1 173 ? -0.356 7.104 14.194 1.00 98.56 173 ILE A C 1
ATOM 1379 O O . ILE A 1 173 ? -0.134 7.719 13.158 1.00 98.56 173 ILE A O 1
ATOM 1383 N N . ALA A 1 174 ? -0.001 5.828 14.356 1.00 98.56 174 ALA A N 1
ATOM 1384 C CA . ALA A 1 174 ? 0.783 5.086 13.375 1.00 98.56 174 ALA A CA 1
ATOM 1385 C C . ALA A 1 174 ? 0.096 5.020 11.999 1.00 98.56 174 ALA A C 1
ATOM 1387 O O . ALA A 1 174 ? 0.746 5.218 10.971 1.00 98.56 174 ALA A O 1
ATOM 1388 N N . SER A 1 175 ? -1.219 4.792 11.960 1.00 97.94 175 SER A N 1
ATOM 1389 C CA . SER A 1 175 ? -1.996 4.774 10.714 1.00 97.94 175 SER A CA 1
ATOM 1390 C C . SER A 1 175 ? -2.006 6.141 10.014 1.00 97.94 175 SER A C 1
ATOM 1392 O O . SER A 1 175 ? -1.822 6.234 8.795 1.00 97.94 175 SER A O 1
ATOM 1394 N N . ARG A 1 176 ? -2.147 7.228 10.782 1.00 98.44 176 ARG A N 1
ATOM 1395 C CA . ARG A 1 176 ? -2.099 8.599 10.255 1.00 98.44 176 ARG A CA 1
ATOM 1396 C C . ARG A 1 176 ? -0.700 9.009 9.817 1.00 98.44 176 ARG A C 1
ATOM 1398 O O . ARG A 1 176 ? -0.583 9.681 8.799 1.00 98.44 176 ARG A O 1
ATOM 1405 N N . THR A 1 177 ? 0.350 8.549 10.497 1.00 98.75 177 THR A N 1
ATOM 1406 C CA . THR A 1 177 ? 1.734 8.697 10.029 1.00 98.75 177 THR A CA 1
ATOM 1407 C C . THR 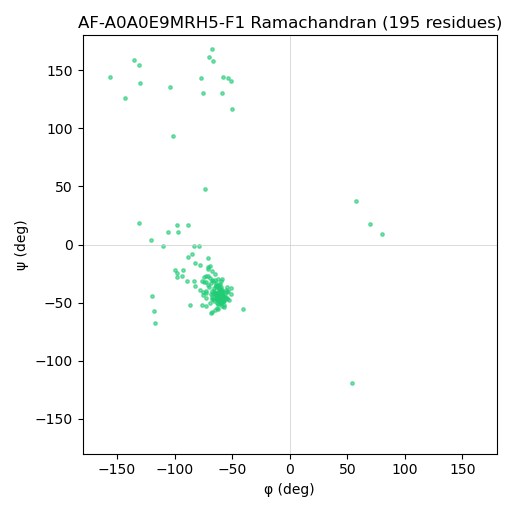A 1 177 ? 1.901 8.059 8.654 1.00 98.75 177 THR A C 1
ATOM 1409 O O . THR A 1 177 ? 2.407 8.712 7.749 1.00 98.75 177 THR A O 1
ATOM 1412 N N . ASN A 1 178 ? 1.395 6.839 8.439 1.00 98.75 178 ASN A N 1
ATOM 1413 C CA . ASN A 1 178 ? 1.421 6.236 7.104 1.00 98.75 178 ASN A CA 1
ATOM 1414 C C . ASN A 1 178 ? 0.641 7.064 6.077 1.00 98.75 178 ASN A C 1
ATOM 1416 O O . ASN A 1 178 ? 1.108 7.217 4.954 1.00 98.75 178 ASN A O 1
ATOM 1420 N N . THR A 1 179 ? -0.517 7.622 6.439 1.00 98.50 179 THR A N 1
ATOM 1421 C CA . THR A 1 179 ? -1.280 8.496 5.529 1.00 98.50 179 THR A CA 1
ATOM 1422 C C . THR A 1 179 ? -0.475 9.740 5.152 1.00 98.50 179 THR A C 1
ATOM 1424 O O . THR A 1 179 ? -0.347 10.043 3.968 1.00 98.50 179 THR A O 1
ATOM 1427 N N . LEU A 1 180 ? 0.138 10.405 6.134 1.00 98.50 180 LEU A N 1
ATOM 1428 C CA . LEU A 1 180 ? 0.995 11.572 5.928 1.00 98.50 180 LEU A CA 1
ATOM 1429 C C . LEU A 1 180 ? 2.181 11.259 5.009 1.00 98.50 180 LEU A C 1
ATOM 1431 O O . LEU A 1 180 ? 2.441 12.021 4.086 1.00 98.50 180 LEU A O 1
ATOM 1435 N N . LEU A 1 181 ? 2.864 10.131 5.220 1.00 98.75 181 LEU A N 1
ATOM 1436 C CA . LEU A 1 181 ? 4.015 9.725 4.407 1.00 98.75 181 LEU A CA 1
ATOM 1437 C C . LEU A 1 181 ? 3.611 9.217 3.015 1.00 98.75 181 LEU A C 1
ATOM 1439 O O . LEU A 1 181 ? 4.386 9.354 2.071 1.00 98.75 181 LEU A O 1
ATOM 1443 N N . SER A 1 182 ? 2.402 8.667 2.860 1.00 98.62 182 SER A N 1
ATOM 1444 C CA . SER A 1 182 ? 1.943 8.096 1.587 1.00 98.62 182 SER A CA 1
ATOM 1445 C C . SER A 1 182 ? 1.882 9.122 0.456 1.00 98.62 182 SER A C 1
ATOM 1447 O O . SER A 1 182 ? 2.176 8.782 -0.683 1.00 98.62 182 SER A O 1
ATOM 1449 N N . ILE A 1 183 ? 1.535 10.374 0.765 1.00 97.75 183 ILE A N 1
ATOM 1450 C CA . ILE A 1 183 ? 1.368 11.440 -0.227 1.00 97.75 183 ILE A CA 1
ATOM 1451 C C . ILE A 1 183 ? 2.715 11.813 -0.876 1.00 97.75 183 ILE A C 1
ATOM 1453 O O . ILE A 1 183 ? 2.831 11.669 -2.096 1.00 97.75 183 ILE A O 1
ATOM 1457 N N . PRO A 1 184 ? 3.756 12.236 -0.123 1.00 98.25 184 PRO A N 1
ATOM 1458 C CA . PRO A 1 184 ? 5.068 12.501 -0.708 1.00 98.25 184 PRO A CA 1
ATOM 1459 C C . PRO A 1 184 ? 5.707 11.236 -1.289 1.00 98.25 184 PRO A C 1
ATOM 1461 O O . PRO A 1 184 ? 6.364 11.317 -2.322 1.00 98.25 184 PRO A O 1
ATOM 1464 N N . MET A 1 185 ? 5.468 10.061 -0.692 1.00 98.38 185 MET A N 1
ATOM 1465 C CA . MET A 1 185 ? 5.925 8.787 -1.251 1.00 98.38 185 MET A CA 1
ATOM 1466 C C . MET A 1 185 ? 5.386 8.575 -2.670 1.00 98.38 185 MET A C 1
ATOM 1468 O O . MET A 1 185 ? 6.177 8.392 -3.592 1.00 98.38 185 MET A O 1
ATOM 1472 N N . LEU A 1 186 ? 4.066 8.669 -2.870 1.00 97.75 186 LEU A N 1
ATOM 1473 C CA . LEU A 1 186 ? 3.438 8.510 -4.185 1.00 97.75 186 LEU A CA 1
ATOM 1474 C C . LEU A 1 186 ? 3.937 9.553 -5.187 1.00 97.75 186 LEU A C 1
ATOM 1476 O O . LEU A 1 186 ? 4.218 9.210 -6.335 1.00 97.75 186 LEU A O 1
ATOM 1480 N N . TYR A 1 187 ? 4.092 10.806 -4.753 1.00 96.94 187 TYR A N 1
ATOM 1481 C CA . TYR A 1 187 ? 4.646 11.865 -5.595 1.00 96.94 187 TYR A CA 1
ATOM 1482 C C . TYR A 1 187 ? 6.047 11.503 -6.104 1.00 96.94 187 TYR A C 1
ATOM 1484 O O . TYR A 1 187 ? 6.298 11.565 -7.309 1.00 96.94 187 TYR A O 1
ATOM 1492 N N . CYS A 1 188 ? 6.940 11.057 -5.217 1.00 97.25 188 CYS A N 1
ATOM 1493 C CA . CYS A 1 188 ? 8.276 10.592 -5.585 1.00 97.25 188 CYS A CA 1
ATOM 1494 C C . CYS A 1 188 ? 8.237 9.419 -6.579 1.00 97.25 188 CYS A C 1
ATOM 1496 O O . CYS A 1 188 ? 8.984 9.418 -7.557 1.00 97.25 188 CYS A O 1
ATOM 1498 N N . MET A 1 189 ? 7.348 8.442 -6.365 1.00 95.12 189 MET A N 1
ATOM 1499 C CA . MET A 1 189 ? 7.220 7.280 -7.254 1.00 95.12 189 MET A CA 1
ATOM 1500 C C . MET A 1 189 ? 6.789 7.667 -8.672 1.00 95.12 189 MET A C 1
ATOM 1502 O O . MET A 1 189 ? 7.341 7.164 -9.648 1.00 95.12 189 MET A O 1
ATOM 1506 N N . VAL A 1 190 ? 5.821 8.575 -8.796 1.00 94.00 190 VAL A N 1
ATOM 1507 C CA . VAL A 1 190 ? 5.262 8.983 -10.093 1.00 94.00 190 VAL A CA 1
ATOM 1508 C C . VAL A 1 190 ? 6.214 9.913 -10.846 1.00 94.00 190 VAL A C 1
ATOM 1510 O O . VAL A 1 190 ? 6.401 9.774 -12.054 1.00 94.00 190 VAL A O 1
ATOM 1513 N N . THR A 1 191 ? 6.848 10.854 -10.147 1.00 93.25 191 THR A N 1
ATOM 1514 C CA . THR A 1 191 ? 7.662 11.901 -10.785 1.00 93.25 191 THR A CA 1
ATOM 1515 C C . THR A 1 191 ? 9.040 11.436 -11.242 1.00 93.25 191 THR A C 1
ATOM 1517 O O . THR A 1 191 ? 9.618 12.075 -12.119 1.00 93.25 191 THR A O 1
ATOM 1520 N N . GLN A 1 192 ? 9.553 10.299 -10.753 1.00 88.19 192 GLN A N 1
ATOM 1521 C CA . GLN A 1 192 ? 10.831 9.755 -11.232 1.00 88.19 192 GLN A CA 1
ATOM 1522 C C . GLN A 1 192 ? 10.846 9.560 -12.751 1.00 88.19 192 GLN A C 1
ATOM 1524 O O . GLN A 1 192 ? 11.867 9.808 -13.386 1.00 88.19 192 GLN A O 1
ATOM 1529 N N . ALA A 1 193 ? 9.739 9.107 -13.345 1.00 82.38 193 ALA A N 1
ATOM 1530 C CA . ALA A 1 193 ? 9.676 8.874 -14.785 1.00 82.38 193 ALA A CA 1
ATOM 1531 C C . ALA A 1 193 ? 9.927 10.159 -15.590 1.00 82.38 193 ALA A C 1
ATOM 1533 O O . ALA A 1 193 ? 10.552 10.091 -16.641 1.00 82.38 193 ALA A O 1
ATOM 1534 N N . TYR A 1 194 ? 9.492 11.307 -15.062 1.00 84.56 194 TYR A N 1
ATOM 1535 C CA . TYR A 1 194 ? 9.717 12.624 -15.653 1.00 84.56 194 TYR A CA 1
ATOM 1536 C C . TYR A 1 194 ? 11.136 13.151 -15.395 1.00 84.56 194 TYR A C 1
ATOM 1538 O O . TYR A 1 194 ? 11.746 13.738 -16.277 1.00 84.56 194 TYR A O 1
ATOM 1546 N N . LEU A 1 195 ? 11.675 12.929 -14.192 1.00 79.50 195 LEU A N 1
ATOM 1547 C CA . LEU A 1 195 ? 12.974 13.472 -13.771 1.00 79.50 195 LEU A CA 1
ATOM 1548 C C . LEU A 1 195 ? 14.185 12.659 -14.240 1.00 79.50 195 LEU A C 1
ATOM 1550 O O . LEU A 1 195 ? 15.310 13.135 -14.152 1.00 79.50 195 LEU A O 1
ATOM 1554 N N . ALA A 1 196 ? 13.964 11.421 -14.675 1.00 66.12 196 ALA A N 1
ATOM 1555 C CA . ALA A 1 196 ? 15.005 10.533 -15.182 1.00 66.12 196 ALA A CA 1
ATOM 1556 C C . ALA A 1 196 ? 15.095 10.524 -16.719 1.00 66.12 196 ALA A C 1
ATOM 1558 O O . ALA A 1 196 ? 15.636 9.569 -17.286 1.00 66.12 196 ALA A O 1
ATOM 1559 N N . VAL A 1 197 ? 14.498 11.526 -17.372 1.00 53.16 197 VAL A N 1
ATOM 1560 C CA . VAL A 1 197 ? 14.695 11.835 -18.797 1.00 53.16 197 VAL A CA 1
ATOM 1561 C C . VAL A 1 197 ? 15.980 12.632 -18.962 1.00 53.16 197 VAL A C 1
ATOM 1563 O O . VAL A 1 197 ? 16.209 13.539 -18.131 1.00 53.16 197 VAL A O 1
#

InterPro domains:
  IPR010389 Urate oxidase N-terminal [PF06181] (128-194)
  IPR016988 Uncharacterised conserved protein UCP032086 [PIRSF032086] (36-194)

Organism: NCBI:txid1219043

Radius of gyration: 19.94 Å; Cα contacts (8 Å, |Δi|>4): 187; chains: 1; bounding box: 48×31×60 Å

Sequence (197 aa):
MAKFFANLKAVIAVSVVLLVIVMFVLHRDKMVGDYWRSFFLFLHVLGGIMWIGLLYYFNFVQTPIMPRVPAELKPGVSKYIAPEALFWFRWGAIWTLVTGLIVAGTPWPGRDPYVAEALTFQPPYRVIGTGMWLAIIMAANVWFVIWPNQKRVLGLVAADDASKARSATIGLIASRTNTLLSIPMLYCMVTQAYLAV

Foldseek 3Di:
DVVQVVDVVNVVVVVVVVVVCCCCVPCVVPPDACVVLVVLVVQLVVLCCLQVVLLCCVQVPVVVCLVVDPPVCNCVCLVPPVVVSLVSNLVSLVSNLVSVQVSLCGADVVGHRCNVVLCVCHPPNNLLSLLSVLSVVLSCLSPPQQVVLSCPLSVVDDDDPVSNVVSVVSNNVSSVSNVVSVVSSVVSNVCSVVSVD

Nearest PDB structures (foldseek):
  9b8o-assembly1_b  TM=3.340E-01  e=2.716E+00  Rattus norvegicus
  7uwa-assembly1_i  TM=3.772E-01  e=3.751E+00  Citrus x limon
  7khr-assembly1_b  TM=2.841E-01  e=2.716E+00  Bos taurus
  9brr-assembly1_b  TM=2.955E-01  e=9.434E+00  Mus musculus

pLDDT: mean 95.02, std 5.44, range [53.16, 98.81]

Secondary structure (DSSP, 8-state):
-HHHHT-HHHHHHHHHHHHHHHHHHHHGGG-STTHHHHHHHHHHHHHHHHHHHHHHIIIIIIHHHGGGS-TTTHHHIIIIIHHHHHHHHHHHHHHHHHHHHHHHHS-BTTB---HHHHHTT-TT-HHHHHHHHHHHHHHHHIIIIIHHHHHHHTTSS---HHHHHHHHHHHHHHHHHHHHHHHHHHHHHHHHHHHT-

Solvent-accessible surface area (backbone atoms only — not comparable to full-atom values): 10212 Å² total; per-residue (Å²): 112,68,76,50,72,72,32,61,68,60,46,50,50,51,51,51,51,49,50,51,49,51,44,55,74,75,37,52,97,51,74,51,84,49,41,57,32,55,52,30,44,51,52,16,50,55,17,42,48,47,18,53,48,42,52,44,43,44,66,74,48,52,59,71,43,54,84,77,47,56,76,88,56,44,55,58,42,48,70,58,45,48,56,53,53,51,49,49,27,53,50,18,37,51,46,19,52,53,27,43,51,48,32,34,60,37,47,46,97,95,41,74,52,40,52,68,41,17,75,67,52,32,88,81,30,36,49,37,17,52,14,50,50,44,48,53,52,40,43,48,41,42,64,72,46,30,44,61,22,44,35,34,56,56,59,78,37,94,66,57,70,69,57,25,52,52,23,46,54,53,28,51,52,51,51,48,51,39,56,64,45,46,56,62,20,52,50,22,56,62,47,35,72,69,68,64,106